Protein AF-A0A8K0PIT5-F1 (afdb_monomer_lite)

pLDDT: mean 74.62, std 22.91, range [25.94, 97.69]

Secondary structure (DSSP, 8-state):
--PPP---PPPP---------PPPPPPPP---HHHHHHHHHHHHHHHHSPPPPPPP----------------TTSHHHHHHHHT--EEEETT-TTEEE-STTEEEE-TTTSPPPHHHHHHIIIIIHHHHHHHHHHHHHHHHTT-S---EEEEEEEEEE--TT-SEEEEEEEEEEEESSHHHHHHHHHHHTT-GGGGGGTTSEEEEEE-----TTTTS-S---GGGS--SSPBPPPGGG-TTEEEEEEEPP-TT-S--TT-EEEEEEEEETTS--EEEEEEE-----SSTT--

Structure (mmCIF, N/CA/C/O backbone):
data_AF-A0A8K0PIT5-F1
#
_entry.id   AF-A0A8K0PIT5-F1
#
loop_
_atom_site.group_PDB
_atom_site.id
_atom_site.type_symbol
_atom_site.label_atom_id
_atom_site.label_alt_id
_atom_site.label_comp_id
_atom_site.label_asym_id
_atom_site.label_entity_id
_atom_site.label_seq_id
_atom_site.pdbx_PDB_ins_code
_atom_site.Cartn_x
_atom_site.Cartn_y
_atom_site.Cartn_z
_atom_site.occupancy
_atom_site.B_iso_or_equiv
_atom_site.auth_seq_id
_atom_site.auth_comp_id
_atom_site.auth_asym_id
_atom_site.auth_atom_id
_atom_site.pdbx_PDB_model_num
ATOM 1 N N . MET A 1 1 ? -7.619 -49.768 29.545 1.00 42.84 1 MET A N 1
ATOM 2 C CA . MET A 1 1 ? -6.504 -49.460 28.623 1.00 42.84 1 MET A CA 1
ATOM 3 C C . MET A 1 1 ? -6.842 -50.047 27.261 1.00 42.84 1 MET A C 1
ATOM 5 O O . MET A 1 1 ? -6.631 -51.232 27.070 1.00 42.84 1 MET A O 1
ATOM 9 N N . LEU A 1 2 ? -7.480 -49.246 26.400 1.00 32.53 2 LEU A N 1
ATOM 10 C CA . LEU A 1 2 ? -7.659 -49.411 24.945 1.00 32.53 2 LEU A CA 1
ATOM 11 C C . LEU A 1 2 ? -8.594 -48.271 24.511 1.00 32.53 2 LEU A C 1
ATOM 13 O O . LEU A 1 2 ? -9.782 -48.293 24.821 1.00 32.53 2 LEU A O 1
ATOM 17 N N . ALA A 1 3 ? -8.027 -47.222 23.916 1.00 34.44 3 ALA A N 1
ATOM 18 C CA . ALA A 1 3 ? -8.756 -46.046 23.452 1.00 34.44 3 ALA A CA 1
ATOM 19 C C . ALA A 1 3 ? -9.014 -46.179 21.947 1.00 34.44 3 ALA A C 1
ATOM 21 O O . ALA A 1 3 ? -8.079 -46.348 21.165 1.00 34.44 3 ALA A O 1
ATOM 22 N N . ALA A 1 4 ? -10.290 -46.125 21.573 1.00 37.19 4 ALA A N 1
ATOM 23 C CA . ALA A 1 4 ? -10.757 -46.138 20.198 1.00 37.19 4 ALA A CA 1
ATOM 24 C C . ALA A 1 4 ? -10.530 -44.769 19.538 1.00 37.19 4 ALA A C 1
ATOM 26 O O . ALA A 1 4 ? -10.839 -43.723 20.110 1.00 37.19 4 ALA A O 1
ATOM 27 N N . MET A 1 5 ? -9.984 -44.805 18.324 1.00 31.53 5 MET A N 1
ATOM 28 C CA . MET A 1 5 ? -9.792 -43.657 17.447 1.00 31.53 5 MET A CA 1
ATOM 29 C C . MET A 1 5 ? -11.137 -43.260 16.830 1.00 31.53 5 MET A C 1
ATOM 31 O O . MET A 1 5 ? -11.805 -44.093 16.225 1.00 31.53 5 MET A O 1
ATOM 35 N N . SER A 1 6 ? -11.511 -41.988 16.957 1.00 32.94 6 SER A N 1
ATOM 36 C CA . SER A 1 6 ? -12.656 -41.407 16.256 1.00 32.94 6 SER A CA 1
ATOM 37 C C . SER A 1 6 ? -12.130 -40.433 15.203 1.00 32.94 6 SER A C 1
ATOM 39 O O . SER A 1 6 ? -11.535 -39.409 15.540 1.00 32.94 6 SER A O 1
ATOM 41 N N . GLN A 1 7 ? -12.286 -40.797 13.930 1.00 32.41 7 GLN A N 1
ATOM 42 C CA . GLN A 1 7 ? -12.066 -39.929 12.776 1.00 32.41 7 GLN A CA 1
ATOM 43 C C . GLN A 1 7 ? -13.406 -39.286 12.405 1.00 32.41 7 GLN A C 1
ATOM 45 O O . GLN A 1 7 ? -14.376 -39.990 12.135 1.00 32.41 7 GLN A O 1
ATOM 50 N N . LEU A 1 8 ? -13.459 -37.955 12.380 1.00 28.58 8 LEU A N 1
ATOM 51 C CA . LEU A 1 8 ? -14.582 -37.190 11.843 1.00 28.58 8 LEU A CA 1
ATOM 52 C C . LEU A 1 8 ? -14.057 -36.288 10.724 1.00 28.58 8 LEU A C 1
ATOM 54 O O . LEU A 1 8 ? -13.269 -35.375 10.968 1.00 28.58 8 LEU A O 1
ATOM 58 N N . HIS A 1 9 ? -14.496 -36.566 9.497 1.00 31.27 9 HIS A N 1
ATOM 59 C CA . HIS A 1 9 ? -14.353 -35.677 8.346 1.00 31.27 9 HIS A CA 1
ATOM 60 C C . HIS A 1 9 ? -15.463 -34.608 8.358 1.00 31.27 9 HIS A C 1
ATOM 62 O O . HIS A 1 9 ? -16.604 -34.932 8.693 1.00 31.27 9 HIS A O 1
ATOM 68 N N . PRO A 1 10 ? -15.175 -33.355 7.963 1.00 30.41 10 PRO A N 1
ATOM 69 C CA . PRO A 1 10 ? -16.203 -32.346 7.715 1.00 30.41 10 PRO A CA 1
ATOM 70 C C . PRO A 1 10 ? -16.822 -32.475 6.305 1.00 30.41 10 PRO A C 1
ATOM 72 O O . PRO A 1 10 ? -16.173 -33.001 5.396 1.00 30.41 10 PRO A O 1
ATOM 75 N N . PRO A 1 11 ? -18.060 -31.981 6.099 1.00 32.38 11 PRO A N 1
ATOM 76 C CA . PRO A 1 11 ? -18.770 -32.100 4.830 1.00 32.38 11 PRO A CA 1
ATOM 77 C C . PRO A 1 11 ? -18.294 -31.087 3.779 1.00 32.38 11 PRO A C 1
ATOM 79 O O . PRO A 1 11 ? -18.006 -29.926 4.076 1.00 32.38 11 PRO A O 1
ATOM 82 N N . VAL A 1 12 ? -18.279 -31.553 2.530 1.00 26.42 12 VAL A N 1
ATOM 83 C CA . VAL A 1 12 ? -18.110 -30.770 1.302 1.00 26.42 12 VAL A CA 1
ATOM 84 C C . VAL A 1 12 ? -19.405 -29.999 1.034 1.00 26.42 12 VAL A C 1
ATOM 86 O O . VAL A 1 12 ? -20.464 -30.604 0.883 1.00 26.42 12 VAL A O 1
ATOM 89 N N . ILE A 1 13 ? -19.325 -28.669 0.975 1.00 27.00 13 ILE A N 1
ATOM 90 C CA . ILE A 1 13 ? -20.419 -27.799 0.527 1.00 27.00 13 ILE A CA 1
ATOM 91 C C . ILE A 1 13 ? -20.122 -27.401 -0.919 1.00 27.00 13 ILE A C 1
ATOM 93 O O . ILE A 1 13 ? -19.128 -26.730 -1.194 1.00 27.00 13 ILE A O 1
ATOM 97 N N . ALA A 1 14 ? -20.983 -27.852 -1.830 1.00 28.59 14 ALA A N 1
ATOM 98 C CA . ALA A 1 14 ? -21.027 -27.417 -3.217 1.00 28.59 14 ALA A CA 1
ATOM 99 C C . ALA A 1 14 ? -21.633 -26.007 -3.297 1.00 28.59 14 ALA A C 1
ATOM 101 O O . ALA A 1 14 ? -22.657 -25.739 -2.669 1.00 28.59 14 ALA A O 1
ATOM 102 N N . CYS A 1 15 ? -21.008 -25.120 -4.072 1.00 25.94 15 CYS A N 1
ATOM 103 C CA . CYS A 1 15 ? -21.567 -23.816 -4.415 1.00 25.94 15 CYS A CA 1
ATOM 104 C C . CYS A 1 15 ? -22.009 -23.817 -5.880 1.00 25.94 15 CYS A C 1
ATOM 106 O O . CYS A 1 15 ? -21.215 -24.105 -6.774 1.00 25.94 15 CYS A O 1
ATOM 108 N N . ASP A 1 16 ? -23.282 -23.470 -6.061 1.00 25.97 16 ASP A N 1
ATOM 109 C CA . ASP A 1 16 ? -23.985 -23.205 -7.313 1.00 25.97 16 ASP A CA 1
ATOM 110 C C . ASP A 1 16 ? -23.228 -22.245 -8.238 1.00 25.97 16 ASP A C 1
ATOM 112 O O . ASP A 1 16 ? -22.811 -21.151 -7.844 1.00 25.97 16 ASP A O 1
ATOM 116 N N . THR A 1 17 ? -23.145 -22.626 -9.509 1.00 29.62 17 THR A N 1
ATOM 117 C CA . THR A 1 17 ? -22.745 -21.763 -10.620 1.00 29.62 17 THR A CA 1
ATOM 118 C C . THR A 1 17 ? -23.915 -20.873 -11.023 1.00 29.62 17 THR A C 1
ATOM 120 O O . THR A 1 17 ? -24.916 -21.356 -11.552 1.00 29.62 17 THR A O 1
ATOM 123 N N . ARG A 1 18 ? -23.783 -19.562 -10.789 1.00 29.81 18 ARG A N 1
ATOM 124 C CA . ARG A 1 18 ? -24.673 -18.550 -11.363 1.00 29.81 18 ARG A CA 1
ATOM 125 C C . ARG A 1 18 ? -24.166 -18.085 -12.727 1.00 29.81 18 ARG A C 1
ATOM 127 O O . ARG A 1 18 ? -22.996 -17.762 -12.898 1.00 29.81 18 ARG A O 1
ATOM 134 N N . ASP A 1 19 ? -25.134 -18.079 -13.626 1.00 34.06 19 ASP A N 1
ATOM 135 C CA . ASP A 1 19 ? -25.200 -17.603 -15.001 1.00 34.06 19 ASP A CA 1
ATOM 136 C C . ASP A 1 19 ? -24.723 -16.144 -15.149 1.00 34.06 19 ASP A C 1
ATOM 138 O O . ASP A 1 19 ? -25.160 -15.272 -14.395 1.00 34.06 19 ASP A O 1
ATOM 142 N N . ASP A 1 20 ? -23.828 -15.886 -16.107 1.00 32.03 20 ASP A N 1
ATOM 143 C CA . ASP A 1 20 ? -23.228 -14.568 -16.351 1.00 32.03 20 ASP A CA 1
ATOM 144 C C . ASP A 1 20 ? -23.273 -14.258 -17.859 1.00 32.03 20 ASP A C 1
ATOM 146 O O . ASP A 1 20 ? -22.360 -14.537 -18.640 1.00 32.03 20 ASP A O 1
ATOM 150 N N . SER A 1 21 ? -24.395 -13.683 -18.292 1.00 33.12 21 SER A N 1
ATOM 151 C CA . SER A 1 21 ? -24.628 -13.240 -19.666 1.00 33.12 21 SER A CA 1
ATOM 152 C C . SER A 1 21 ? -23.821 -11.961 -19.956 1.00 33.12 21 SER A C 1
ATOM 154 O O . SER A 1 21 ? -24.294 -10.840 -19.748 1.00 33.12 21 SER A O 1
ATOM 156 N N . ARG A 1 22 ? -22.579 -12.096 -20.443 1.00 35.72 22 ARG A N 1
ATOM 157 C CA . ARG A 1 22 ? -21.753 -10.951 -20.874 1.00 35.72 22 ARG A CA 1
ATOM 158 C C . ARG A 1 22 ? -22.050 -10.524 -22.310 1.00 35.72 22 ARG A C 1
ATOM 160 O O . ARG A 1 22 ? -21.901 -11.282 -23.262 1.00 35.72 2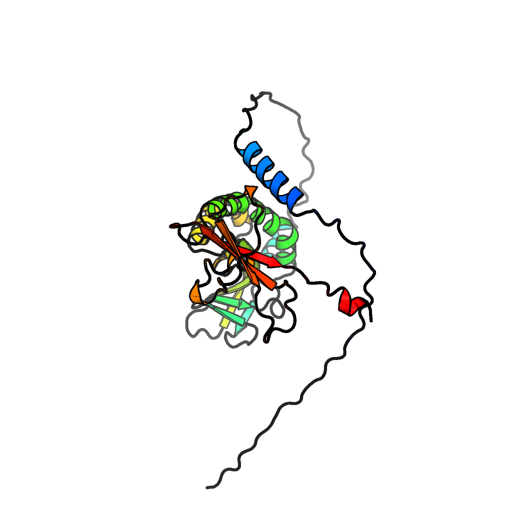2 ARG A O 1
ATOM 167 N N . LYS A 1 23 ? -22.409 -9.245 -22.446 1.00 34.44 23 LYS A N 1
ATOM 168 C CA . LYS A 1 23 ? -22.527 -8.504 -23.706 1.00 34.44 23 LYS A CA 1
ATOM 169 C C . LYS A 1 23 ? -21.162 -8.391 -24.395 1.00 34.44 23 LYS A C 1
ATOM 171 O O . LYS A 1 23 ? -20.177 -8.020 -23.761 1.00 34.44 23 LYS A O 1
ATOM 176 N N . GLN A 1 24 ? -21.143 -8.673 -25.696 1.00 30.80 24 GLN A N 1
ATOM 177 C CA . GLN A 1 24 ? -19.989 -8.526 -26.582 1.00 30.80 24 GLN A CA 1
ATOM 178 C C . GLN A 1 24 ? -19.503 -7.066 -26.602 1.00 30.80 24 GLN A C 1
ATOM 180 O O . GLN A 1 24 ? -20.259 -6.153 -26.932 1.00 30.80 24 GLN A O 1
ATOM 185 N N . GLN A 1 25 ? -18.236 -6.852 -26.247 1.00 34.03 25 GLN A N 1
ATOM 186 C CA . GLN A 1 25 ? -17.515 -5.598 -26.468 1.00 34.03 25 GLN A CA 1
ATOM 187 C C . GLN A 1 25 ? -16.631 -5.769 -27.709 1.00 34.03 25 GLN A C 1
ATOM 189 O O . GLN A 1 25 ? -15.968 -6.793 -27.861 1.00 34.03 25 GLN A O 1
ATOM 194 N N . ALA A 1 26 ? -16.661 -4.782 -28.606 1.00 33.56 26 ALA A N 1
ATOM 195 C CA . ALA A 1 26 ? -15.913 -4.800 -29.860 1.00 33.56 26 ALA A CA 1
ATOM 196 C C . ALA A 1 26 ? -14.388 -4.904 -29.626 1.00 33.56 26 ALA A C 1
ATOM 198 O O . ALA A 1 26 ? -13.887 -4.356 -28.639 1.00 33.56 26 ALA A O 1
ATOM 199 N N . PRO A 1 27 ? -13.638 -5.571 -30.524 1.00 33.56 27 PRO A N 1
ATOM 200 C CA . PRO A 1 27 ? -12.201 -5.758 -30.365 1.00 33.56 27 PRO A CA 1
ATOM 201 C C . PRO A 1 27 ? -11.440 -4.430 -30.458 1.00 33.56 27 PRO A C 1
ATOM 203 O O . PRO A 1 27 ? -11.691 -3.597 -31.331 1.00 33.56 27 PRO A O 1
ATOM 206 N N . PHE A 1 28 ? -10.476 -4.251 -29.552 1.00 32.50 28 PHE A N 1
ATOM 207 C CA . PHE A 1 28 ? -9.517 -3.151 -29.603 1.00 32.50 28 PHE A CA 1
ATOM 208 C C . PHE A 1 28 ? -8.613 -3.289 -30.839 1.00 32.50 28 PHE A C 1
ATOM 210 O O . PHE A 1 28 ? -8.228 -4.407 -31.190 1.00 32.50 28 PHE A O 1
ATOM 217 N N . PRO A 1 29 ? -8.22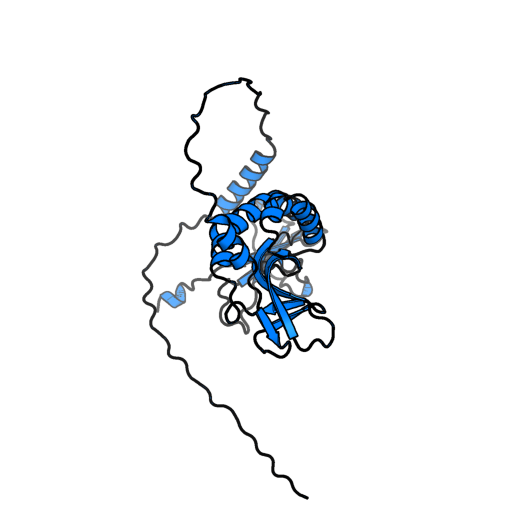8 -2.179 -31.494 1.00 32.31 29 PRO A N 1
ATOM 218 C CA . PRO A 1 29 ? -7.347 -2.239 -32.652 1.00 32.31 29 PRO A CA 1
ATOM 219 C C . PRO A 1 29 ? -5.977 -2.800 -32.251 1.00 32.31 29 PRO A C 1
ATOM 221 O O . PRO A 1 29 ? -5.291 -2.247 -31.387 1.00 32.31 29 PRO A O 1
ATOM 224 N N . MET A 1 30 ? -5.577 -3.897 -32.901 1.00 30.58 30 MET A N 1
ATOM 225 C CA . MET A 1 30 ? -4.236 -4.466 -32.791 1.00 30.58 30 MET A CA 1
ATOM 226 C C . MET A 1 30 ? -3.219 -3.466 -33.355 1.00 30.58 30 MET A C 1
ATOM 228 O O . MET A 1 30 ? -3.203 -3.167 -34.547 1.00 30.58 30 MET A O 1
ATOM 232 N N . ILE A 1 31 ? -2.374 -2.928 -32.481 1.00 38.38 31 ILE A N 1
ATOM 233 C CA . ILE A 1 31 ? -1.249 -2.070 -32.853 1.00 38.38 31 ILE A CA 1
ATOM 234 C C . ILE A 1 31 ? -0.086 -2.996 -33.232 1.00 38.38 31 ILE A C 1
ATOM 236 O O . ILE A 1 31 ? 0.350 -3.797 -32.407 1.00 38.38 31 ILE A O 1
ATOM 240 N N . SER A 1 32 ? 0.405 -2.918 -34.474 1.00 47.72 32 SER A N 1
ATOM 241 C CA . SER A 1 32 ? 1.498 -3.780 -34.945 1.00 47.72 32 SER A CA 1
ATOM 242 C C . SER A 1 32 ? 2.790 -3.529 -34.156 1.00 47.72 32 SER A C 1
ATOM 244 O O . SER A 1 32 ? 3.083 -2.396 -33.761 1.00 47.72 32 SER A O 1
ATOM 246 N N . VAL A 1 33 ? 3.595 -4.574 -33.951 1.00 39.06 33 VAL A N 1
ATOM 247 C CA . VAL A 1 33 ? 4.874 -4.521 -33.208 1.00 39.06 33 VAL A CA 1
ATOM 248 C C . VAL A 1 33 ? 5.838 -3.468 -33.785 1.00 39.06 33 VAL A C 1
ATOM 250 O O . VAL A 1 33 ? 6.554 -2.782 -33.046 1.00 39.06 33 VAL A O 1
ATOM 253 N N . GLU A 1 34 ? 5.796 -3.260 -35.100 1.00 46.88 34 GLU A N 1
ATOM 254 C CA . GLU A 1 34 ? 6.578 -2.240 -35.808 1.00 46.88 34 GLU A CA 1
ATOM 255 C C . GLU A 1 34 ? 6.180 -0.815 -35.388 1.00 46.88 34 GLU A C 1
ATOM 257 O O . GLU A 1 34 ? 7.035 0.039 -35.142 1.00 46.88 34 GLU A O 1
ATOM 262 N N . SER A 1 35 ? 4.880 -0.569 -35.199 1.00 49.53 35 SER A N 1
ATOM 263 C CA . SER A 1 35 ? 4.366 0.744 -34.797 1.00 49.53 35 SER A CA 1
ATOM 264 C C . SER A 1 35 ? 4.661 1.090 -33.331 1.00 49.53 35 SER A C 1
ATOM 266 O O . SER A 1 35 ? 4.824 2.266 -32.992 1.00 49.53 35 SER A O 1
ATOM 268 N N . TRP A 1 36 ? 4.808 0.084 -32.460 1.00 50.97 36 TRP A N 1
ATOM 269 C CA . TRP A 1 36 ? 5.227 0.297 -31.072 1.00 50.97 36 TRP A CA 1
ATOM 270 C C . TRP A 1 36 ? 6.706 0.690 -30.982 1.00 50.97 36 TRP A C 1
ATOM 272 O O . TRP A 1 36 ? 7.053 1.662 -30.308 1.00 50.97 36 TRP A O 1
ATOM 282 N N . THR A 1 37 ? 7.568 -0.007 -31.726 1.00 47.69 37 THR A N 1
ATOM 283 C CA . THR A 1 37 ? 9.018 0.246 -31.745 1.00 47.69 37 THR A CA 1
ATOM 284 C C . THR A 1 37 ? 9.335 1.644 -32.289 1.00 47.69 37 THR A C 1
ATOM 286 O O . THR A 1 37 ? 10.134 2.376 -31.700 1.00 47.69 37 THR A O 1
ATOM 289 N N . ALA A 1 38 ? 8.636 2.072 -33.346 1.00 54.72 38 ALA A N 1
ATOM 290 C CA . ALA A 1 38 ? 8.765 3.421 -33.899 1.00 54.72 38 ALA A CA 1
ATOM 291 C C . ALA A 1 38 ? 8.333 4.518 -32.903 1.00 54.72 38 ALA A C 1
ATOM 293 O O . ALA A 1 38 ? 9.034 5.521 -32.737 1.00 54.72 38 ALA A O 1
ATOM 294 N N . ARG A 1 39 ? 7.220 4.314 -32.180 1.00 52.31 39 ARG A N 1
ATOM 295 C CA . ARG A 1 39 ? 6.737 5.260 -31.154 1.00 52.31 39 ARG A CA 1
ATOM 296 C C . ARG A 1 39 ? 7.681 5.365 -29.960 1.00 52.31 39 ARG A C 1
ATOM 298 O O . ARG A 1 39 ? 7.900 6.464 -29.451 1.00 52.31 39 ARG A O 1
ATOM 305 N N . TYR A 1 40 ? 8.264 4.248 -29.529 1.00 50.94 40 TYR A N 1
ATOM 306 C CA . TYR A 1 40 ? 9.226 4.233 -28.429 1.00 50.94 40 TYR A CA 1
ATOM 307 C C . TYR A 1 40 ? 10.479 5.061 -28.759 1.00 50.94 40 TYR A C 1
ATOM 309 O O . TYR A 1 40 ? 10.909 5.886 -27.952 1.00 50.94 40 TYR A O 1
ATOM 317 N N . LEU A 1 41 ? 11.023 4.913 -29.971 1.00 57.28 41 LEU A N 1
ATOM 318 C CA . LEU A 1 41 ? 12.198 5.673 -30.409 1.00 57.28 41 LEU A CA 1
ATOM 319 C C . LEU A 1 41 ? 11.908 7.180 -30.564 1.00 57.28 41 LEU A C 1
ATOM 321 O O . LEU A 1 41 ? 12.746 8.002 -30.187 1.00 57.28 41 LEU A O 1
ATOM 325 N N . GLN A 1 42 ? 10.710 7.558 -31.028 1.00 57.38 42 GLN A N 1
ATOM 326 C CA . GLN A 1 42 ? 10.275 8.962 -31.093 1.00 57.38 42 GLN A CA 1
ATOM 327 C C . GLN A 1 42 ? 10.165 9.619 -29.709 1.00 57.38 42 GLN A C 1
ATOM 329 O O . GLN A 1 42 ? 10.618 10.750 -29.517 1.00 57.38 42 GLN A O 1
ATOM 334 N N . GLU A 1 43 ? 9.607 8.917 -28.723 1.00 52.66 43 GLU A N 1
ATOM 335 C CA . GLU A 1 43 ? 9.449 9.447 -27.363 1.00 52.66 43 GLU A CA 1
ATOM 336 C C . GLU A 1 43 ? 10.803 9.621 -26.651 1.00 52.66 43 GLU A C 1
ATOM 338 O O . GLU A 1 43 ? 11.005 10.590 -25.913 1.00 52.66 43 GLU A O 1
ATOM 343 N N . VAL A 1 44 ? 11.774 8.739 -26.918 1.00 58.03 44 VAL A N 1
ATOM 344 C CA . VAL A 1 44 ? 13.154 8.883 -26.420 1.00 58.03 44 VAL A CA 1
ATOM 345 C C . VAL A 1 44 ? 13.840 10.118 -27.017 1.00 58.03 44 VAL A C 1
ATOM 347 O O . VAL A 1 44 ? 14.542 10.831 -26.295 1.00 58.03 44 VAL A O 1
ATOM 350 N N . ALA A 1 45 ? 13.612 10.418 -28.300 1.00 54.31 45 ALA A N 1
ATOM 351 C CA . ALA A 1 45 ? 14.144 11.619 -28.947 1.00 54.31 45 ALA A CA 1
ATOM 352 C C . ALA A 1 45 ? 13.521 12.908 -28.379 1.00 54.31 45 ALA A C 1
ATOM 354 O O . ALA A 1 45 ? 14.245 13.847 -28.045 1.00 54.31 45 ALA A O 1
ATOM 355 N N . ARG A 1 46 ? 12.198 12.923 -28.162 1.00 58.44 46 ARG A N 1
ATOM 356 C CA . ARG A 1 46 ? 11.457 14.072 -27.609 1.00 58.44 46 ARG A CA 1
ATOM 357 C C . ARG A 1 46 ? 11.914 14.467 -26.202 1.00 58.44 46 ARG A C 1
ATOM 359 O O . ARG A 1 46 ? 11.921 15.642 -25.854 1.00 58.44 46 ARG A O 1
ATOM 366 N N . ARG A 1 47 ? 12.324 13.498 -25.380 1.00 55.69 47 ARG A N 1
ATOM 367 C CA . ARG A 1 47 ? 12.824 13.755 -24.016 1.00 55.69 47 ARG A CA 1
ATOM 368 C C . ARG A 1 47 ? 14.232 14.349 -23.975 1.00 55.69 47 ARG A C 1
ATOM 370 O O . ARG A 1 47 ? 14.612 14.903 -22.947 1.00 55.69 47 ARG A O 1
ATOM 377 N N . ARG A 1 48 ? 15.004 14.242 -25.062 1.00 61.81 48 ARG A N 1
ATOM 378 C CA . ARG A 1 48 ? 16.336 14.862 -25.172 1.00 61.81 48 ARG A CA 1
ATOM 379 C C . ARG A 1 48 ? 16.258 16.341 -25.555 1.00 61.81 48 ARG A C 1
ATOM 381 O O . ARG A 1 48 ? 17.144 17.103 -25.189 1.00 61.81 48 ARG A O 1
ATOM 388 N N . SER A 1 49 ? 15.183 16.760 -26.218 1.00 59.12 49 SER A N 1
ATOM 389 C CA . SER A 1 49 ? 14.850 18.166 -26.459 1.00 59.12 49 SER A CA 1
ATOM 390 C C . SER A 1 49 ? 14.046 18.722 -25.277 1.00 59.12 49 SER A C 1
ATOM 392 O O . SER A 1 49 ? 12.817 18.702 -25.290 1.00 59.12 49 SER A O 1
ATOM 394 N N . GLY A 1 50 ? 14.728 19.144 -24.210 1.00 58.41 50 GLY A N 1
ATOM 395 C CA . GLY A 1 50 ? 14.077 19.757 -23.044 1.00 58.41 50 GLY A CA 1
ATOM 396 C C . GLY A 1 50 ? 13.283 21.031 -23.399 1.00 58.41 50 GLY A C 1
ATOM 397 O O . GLY A 1 50 ? 13.599 21.688 -24.393 1.00 58.41 50 GLY A O 1
ATOM 398 N N . PRO A 1 51 ? 12.252 21.397 -22.613 1.00 52.50 51 PRO A N 1
ATOM 399 C CA . PRO A 1 51 ? 11.448 22.587 -22.875 1.00 52.50 51 PRO A CA 1
ATOM 400 C C . PRO A 1 51 ? 12.226 23.869 -22.545 1.00 52.50 51 PRO A C 1
ATOM 402 O O . PRO A 1 51 ? 12.897 23.956 -21.516 1.00 52.50 51 PRO A O 1
ATOM 405 N N . ALA A 1 52 ? 12.110 24.874 -23.416 1.00 47.31 52 ALA A N 1
ATOM 406 C CA . ALA A 1 52 ? 12.641 26.211 -23.174 1.00 47.31 52 ALA A CA 1
ATOM 407 C C . ALA A 1 52 ? 11.871 26.907 -22.027 1.00 47.31 52 ALA A C 1
ATOM 409 O O . ALA A 1 52 ? 10.653 26.732 -21.922 1.00 47.31 52 ALA A O 1
ATOM 410 N N . PRO A 1 53 ? 12.545 27.688 -21.163 1.00 47.41 53 PRO A N 1
ATOM 411 C CA . PRO A 1 53 ? 11.906 28.329 -20.019 1.00 47.41 53 PRO A CA 1
ATOM 412 C C . PRO A 1 53 ? 10.996 29.486 -20.454 1.00 47.41 53 PRO A C 1
ATOM 414 O O . PRO A 1 53 ? 11.404 30.361 -21.216 1.00 47.41 53 PRO A O 1
ATOM 417 N N . ALA A 1 54 ? 9.765 29.491 -19.938 1.00 39.78 54 ALA A N 1
ATOM 418 C CA . ALA A 1 54 ? 8.798 30.568 -20.120 1.00 39.78 54 ALA A CA 1
ATOM 419 C C . ALA A 1 54 ? 9.040 31.702 -19.110 1.00 39.78 54 ALA A C 1
ATOM 421 O O . ALA A 1 54 ? 9.197 31.468 -17.910 1.00 39.78 54 ALA A O 1
ATOM 422 N N . SER A 1 55 ? 9.059 32.931 -19.619 1.00 41.91 55 SER A N 1
ATOM 423 C CA . SER A 1 55 ? 9.260 34.175 -18.875 1.00 41.91 55 SER A CA 1
ATOM 424 C C . SER A 1 55 ? 8.055 34.531 -17.997 1.00 41.91 55 SER A C 1
ATOM 426 O O . SER A 1 55 ? 6.907 34.428 -18.425 1.00 41.91 55 SER A O 1
ATOM 428 N N . ALA A 1 56 ? 8.332 34.992 -16.776 1.00 37.47 56 ALA A N 1
ATOM 429 C CA . ALA A 1 56 ? 7.347 35.417 -15.786 1.00 37.47 56 ALA A CA 1
ATOM 430 C C . ALA A 1 56 ? 6.737 36.792 -16.117 1.00 37.47 56 ALA A C 1
ATOM 432 O O . ALA A 1 56 ? 7.464 37.738 -16.422 1.00 37.47 56 ALA A O 1
ATOM 433 N N . ILE A 1 57 ? 5.413 36.917 -15.984 1.00 41.34 57 ILE A N 1
ATOM 434 C CA . ILE A 1 57 ? 4.691 38.196 -16.003 1.00 41.34 57 ILE A CA 1
ATOM 435 C C . ILE A 1 57 ? 4.078 38.430 -14.620 1.00 41.34 57 ILE A C 1
ATOM 437 O O . ILE A 1 57 ? 3.375 37.584 -14.075 1.00 41.34 57 ILE A O 1
ATOM 441 N N . SER A 1 58 ? 4.399 39.600 -14.075 1.00 52.75 58 SER A N 1
ATOM 442 C CA . SER A 1 58 ? 3.926 40.178 -12.818 1.00 52.75 58 SER A CA 1
ATOM 443 C C . SER A 1 58 ? 2.630 40.962 -13.040 1.00 52.75 58 SER A C 1
ATOM 445 O O . SER A 1 58 ? 2.535 41.714 -14.010 1.00 52.75 58 SER A O 1
ATOM 447 N N . SER A 1 59 ? 1.651 40.830 -12.140 1.00 37.81 59 SER A N 1
ATOM 448 C CA . SER A 1 59 ? 0.735 41.924 -11.763 1.00 37.81 59 SER A CA 1
ATOM 449 C C . SER A 1 59 ? -0.159 41.552 -10.570 1.00 37.81 59 SER A C 1
ATOM 451 O O . SER A 1 59 ? -0.719 40.462 -10.489 1.00 37.81 59 SER A O 1
ATOM 453 N N . SER A 1 60 ? -0.282 42.512 -9.654 1.00 41.38 60 SER A N 1
ATOM 454 C CA . SER A 1 60 ? -1.215 42.607 -8.515 1.00 41.38 60 SER A CA 1
ATOM 455 C C . SER A 1 60 ? -2.291 43.677 -8.845 1.00 41.38 60 SER A C 1
ATOM 457 O O . SER A 1 60 ? -2.163 44.319 -9.887 1.00 41.38 60 SER A O 1
ATOM 459 N N . PRO A 1 61 ? -3.182 44.111 -7.924 1.00 59.41 61 PRO A N 1
ATOM 460 C CA . PRO A 1 61 ? -4.133 43.389 -7.066 1.00 59.41 61 PRO A CA 1
ATOM 461 C C . PRO A 1 61 ? -5.574 43.976 -7.125 1.00 59.41 61 PRO A C 1
ATOM 463 O O . PRO A 1 61 ? -5.794 45.092 -7.585 1.00 59.41 61 PRO A O 1
ATOM 466 N N . GLY A 1 62 ? -6.525 43.283 -6.483 1.00 45.59 62 GLY A N 1
ATOM 467 C CA . GLY A 1 62 ? -7.557 43.944 -5.669 1.00 45.59 62 GLY A CA 1
ATOM 468 C C . GLY A 1 62 ? -9.007 43.765 -6.111 1.00 45.59 62 GLY A C 1
ATOM 469 O O . GLY A 1 62 ? -9.447 44.447 -7.026 1.00 45.59 62 GLY A O 1
ATOM 470 N N . GLN A 1 63 ? -9.777 42.959 -5.369 1.00 39.56 63 GLN A N 1
ATOM 471 C CA . GLN A 1 63 ? -11.222 43.159 -5.207 1.00 39.56 63 GLN A CA 1
ATOM 472 C C . GLN A 1 63 ? -11.697 42.721 -3.811 1.00 39.56 63 GLN A C 1
ATOM 474 O O . GLN A 1 63 ? -11.307 41.675 -3.296 1.00 39.56 63 GLN A O 1
ATOM 479 N N . ASN A 1 64 ? -12.525 43.588 -3.224 1.00 49.75 64 ASN A N 1
ATOM 480 C CA . ASN A 1 64 ? -13.215 43.464 -1.941 1.00 49.75 64 ASN A CA 1
ATOM 481 C C . ASN A 1 64 ? -14.257 42.335 -1.963 1.00 49.75 64 ASN A C 1
ATOM 483 O O . ASN A 1 64 ? -15.005 42.221 -2.933 1.00 49.75 64 ASN A O 1
ATOM 487 N N . ILE A 1 65 ? -14.374 41.574 -0.869 1.00 47.94 65 ILE A N 1
ATOM 488 C CA . ILE A 1 65 ? -15.461 40.604 -0.645 1.00 47.94 65 ILE A CA 1
ATOM 489 C C . ILE A 1 65 ? -16.205 40.978 0.651 1.00 47.94 65 ILE A C 1
ATOM 491 O O . ILE A 1 65 ? -15.546 41.292 1.645 1.00 47.94 65 ILE A O 1
ATOM 495 N N . PRO A 1 66 ? -17.553 40.973 0.653 1.00 48.25 66 PRO A N 1
ATOM 496 C CA . PRO A 1 66 ? -18.368 41.367 1.795 1.00 48.25 66 PRO A CA 1
ATOM 497 C C . PRO A 1 66 ? -18.501 40.251 2.840 1.00 48.25 66 PRO A C 1
ATOM 499 O O . PRO A 1 66 ? -18.676 39.077 2.517 1.00 48.25 66 PRO A O 1
ATOM 502 N N . SER A 1 67 ? -18.461 40.669 4.104 1.00 49.97 67 SER A N 1
ATOM 503 C CA . SER A 1 67 ? -18.686 39.864 5.304 1.00 49.97 67 SER A CA 1
ATOM 504 C C . SER A 1 67 ? -20.114 39.313 5.354 1.00 49.97 67 SER A C 1
ATOM 506 O O . SER A 1 67 ? -21.075 40.082 5.343 1.00 49.97 67 SER A O 1
ATOM 508 N N . GLY A 1 68 ? -20.253 37.988 5.449 1.00 44.28 68 GLY A N 1
ATOM 509 C CA . GLY A 1 68 ? -21.541 37.306 5.559 1.00 44.28 68 GLY A CA 1
ATOM 510 C C . GLY A 1 68 ? -21.508 36.098 6.501 1.00 44.28 68 GLY A C 1
ATOM 511 O O . GLY A 1 68 ? -20.834 35.115 6.219 1.00 44.28 68 GLY A O 1
ATOM 512 N N . ASN A 1 69 ? -22.321 36.200 7.557 1.00 44.50 69 ASN A N 1
ATOM 513 C CA . ASN A 1 69 ? -22.976 35.164 8.372 1.00 44.50 69 ASN A CA 1
ATOM 514 C C . ASN A 1 69 ? -22.145 34.165 9.206 1.00 44.50 69 ASN A C 1
ATOM 516 O O . ASN A 1 69 ? -21.739 33.095 8.760 1.00 44.50 69 ASN A O 1
ATOM 520 N N . GLU A 1 70 ? -22.085 34.468 10.506 1.00 50.41 70 GLU A N 1
ATOM 521 C CA . GLU A 1 70 ? -21.603 33.645 11.621 1.00 50.41 70 GLU A CA 1
ATOM 522 C C . GLU A 1 70 ? -22.650 32.614 12.107 1.00 50.41 70 GLU A C 1
ATOM 524 O O . GLU A 1 70 ? -23.148 32.717 13.222 1.00 50.41 70 GLU A O 1
ATOM 529 N N . ASN A 1 71 ? -23.004 31.602 11.304 1.00 48.97 71 ASN A N 1
ATOM 530 C CA . ASN A 1 71 ? -23.912 30.523 11.758 1.00 48.97 71 ASN A CA 1
ATOM 531 C C . ASN A 1 71 ? -23.365 29.088 11.585 1.00 48.97 71 ASN A C 1
ATOM 533 O O . ASN A 1 71 ? -24.122 28.124 11.659 1.00 48.97 71 ASN A O 1
ATOM 537 N N . THR A 1 72 ? -22.050 28.910 11.414 1.00 52.66 72 THR A N 1
ATOM 538 C CA . THR A 1 72 ? -21.446 27.593 11.091 1.00 52.66 72 THR A CA 1
ATOM 539 C C . THR A 1 72 ? -20.696 26.926 12.260 1.00 52.66 72 THR A C 1
ATOM 541 O O . THR A 1 72 ? -20.136 25.847 12.097 1.00 52.66 72 THR A O 1
ATOM 544 N N . ALA A 1 73 ? -20.668 27.517 13.459 1.00 51.81 73 ALA A N 1
ATOM 545 C CA . ALA A 1 73 ? -19.756 27.067 14.521 1.00 51.81 73 ALA A CA 1
ATOM 546 C C . ALA A 1 73 ? -20.185 25.790 15.282 1.00 51.81 73 ALA A C 1
ATOM 548 O O . ALA A 1 73 ? -19.336 25.143 15.889 1.00 51.81 73 ALA A O 1
ATOM 549 N N . ASN A 1 74 ? -21.458 25.378 15.234 1.00 50.81 74 ASN A N 1
ATOM 550 C CA . ASN A 1 74 ? -21.946 24.280 16.088 1.00 50.81 74 ASN A CA 1
ATOM 551 C C . ASN A 1 74 ? -21.869 22.870 15.472 1.00 50.81 74 ASN A C 1
ATOM 553 O O . ASN A 1 74 ? -21.987 21.895 16.210 1.00 50.81 74 ASN A O 1
ATOM 557 N N . ASN A 1 75 ? -21.609 22.723 14.168 1.00 54.78 75 ASN A N 1
ATOM 558 C CA . ASN A 1 75 ? -21.483 21.392 13.549 1.00 54.78 75 ASN A CA 1
ATOM 559 C C . ASN A 1 75 ? -20.082 20.769 13.706 1.00 54.78 75 ASN A C 1
ATOM 561 O O . ASN A 1 75 ? -19.950 19.552 13.634 1.00 54.78 75 ASN A O 1
ATOM 565 N N . GLY A 1 76 ? -19.041 21.568 13.972 1.00 56.97 76 GLY A N 1
ATOM 566 C CA . GLY A 1 76 ? -17.657 21.070 14.009 1.00 56.97 76 GLY A CA 1
ATOM 567 C C . GLY A 1 76 ? -17.308 20.197 15.223 1.00 56.97 76 GLY A C 1
ATOM 568 O O . GLY A 1 76 ? -16.395 19.375 15.155 1.00 56.97 76 GLY A O 1
ATOM 569 N N . ILE A 1 77 ? -18.029 20.336 16.342 1.00 58.09 77 ILE A N 1
ATOM 570 C CA . ILE A 1 77 ? -17.691 19.622 17.587 1.00 58.09 77 ILE A CA 1
ATOM 571 C C . ILE A 1 77 ? -18.129 18.149 17.517 1.00 58.09 77 ILE A C 1
ATOM 573 O O . ILE A 1 77 ? -17.356 17.266 17.884 1.00 58.09 77 ILE A O 1
ATOM 577 N N . LEU A 1 78 ? -19.315 17.864 16.969 1.00 57.69 78 LEU A N 1
ATOM 578 C CA . LEU A 1 78 ? -19.843 16.495 16.849 1.00 57.69 78 LEU A CA 1
ATOM 579 C C . LEU A 1 78 ? -19.066 15.636 15.839 1.00 57.69 78 LEU A C 1
ATOM 581 O O . LEU A 1 78 ? -18.940 14.427 16.025 1.00 57.69 78 LEU A O 1
ATOM 585 N N . GLU A 1 79 ? -18.503 16.240 14.791 1.00 64.56 79 GLU A N 1
ATOM 586 C CA . GLU A 1 79 ? -17.684 15.502 13.820 1.00 64.56 79 GLU A CA 1
ATOM 587 C C . GLU A 1 79 ? -16.343 15.055 14.412 1.00 64.56 79 GLU A C 1
ATOM 589 O O . GLU A 1 79 ? -15.829 14.000 14.043 1.00 64.56 79 GLU A O 1
ATOM 594 N N . THR A 1 80 ? -15.801 15.801 15.378 1.00 67.2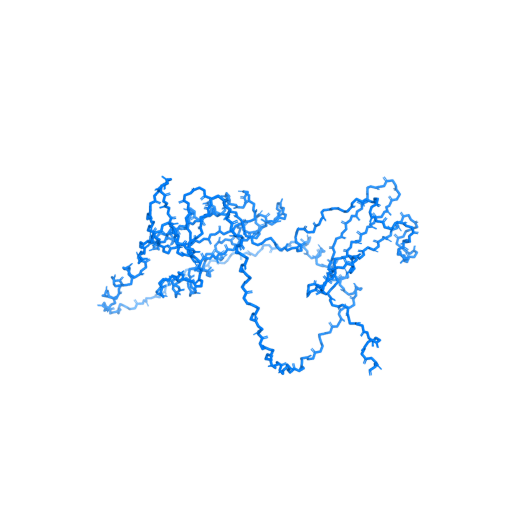5 80 THR A N 1
ATOM 595 C CA . THR A 1 80 ? -14.482 15.503 15.949 1.00 67.25 80 THR A CA 1
ATOM 596 C C . THR A 1 80 ? -14.498 14.219 16.789 1.00 67.25 80 THR A C 1
ATOM 598 O O . THR A 1 80 ? -13.592 13.395 16.660 1.00 67.25 80 THR A O 1
ATOM 601 N N . GLU A 1 81 ? -15.548 13.990 17.586 1.00 67.56 81 GLU A N 1
ATOM 602 C CA . GLU A 1 81 ? -15.680 12.773 18.407 1.00 67.56 81 GLU A CA 1
ATOM 603 C C . GLU A 1 81 ? -15.877 11.510 17.554 1.00 67.56 81 GLU A C 1
ATOM 605 O O . GLU A 1 81 ? -15.298 10.457 17.842 1.00 67.56 81 GLU A O 1
ATOM 610 N N . ALA A 1 82 ? -16.624 11.615 16.451 1.00 67.75 82 ALA A N 1
ATOM 611 C CA . ALA A 1 82 ? -16.880 10.489 15.552 1.00 67.75 82 ALA A CA 1
ATOM 612 C C . ALA A 1 82 ? -15.611 9.991 14.832 1.00 67.75 82 ALA A C 1
ATOM 614 O O . ALA A 1 82 ? -15.507 8.805 14.505 1.00 67.75 82 ALA A O 1
ATOM 615 N N . LEU A 1 83 ? -14.625 10.870 14.620 1.00 74.69 83 LEU A N 1
ATOM 616 C CA . LEU A 1 83 ? -13.326 10.523 14.028 1.00 74.69 83 LEU A CA 1
ATOM 617 C C . LEU A 1 83 ? -12.419 9.763 15.008 1.00 74.69 83 LEU A C 1
ATOM 619 O O . LEU A 1 83 ? -11.503 9.063 14.578 1.00 74.69 83 LEU A O 1
ATOM 623 N N . THR A 1 84 ? -12.678 9.875 16.314 1.00 80.00 84 THR A N 1
ATOM 624 C CA . THR A 1 84 ? -11.900 9.227 17.385 1.00 80.00 84 THR A CA 1
ATOM 625 C C . THR A 1 84 ? -12.514 7.929 17.903 1.00 80.00 84 THR A C 1
ATOM 627 O O . THR A 1 84 ? -12.037 7.396 18.900 1.00 80.00 84 THR A O 1
ATOM 630 N N . ALA A 1 85 ? -13.562 7.405 17.260 1.00 87.06 85 ALA A N 1
ATOM 631 C CA . ALA A 1 85 ? -14.240 6.206 17.741 1.00 87.06 85 ALA A CA 1
ATOM 632 C C . ALA A 1 85 ? -13.266 5.020 17.854 1.00 87.06 85 ALA A C 1
ATOM 634 O O . ALA A 1 85 ? -12.708 4.545 16.861 1.00 87.06 85 ALA A O 1
ATOM 635 N N . THR A 1 86 ? -13.074 4.545 19.083 1.00 94.06 86 THR A N 1
ATOM 636 C CA . THR A 1 86 ? -12.233 3.396 19.407 1.00 94.06 86 THR A CA 1
ATOM 637 C C . THR A 1 86 ? -13.077 2.158 19.683 1.00 94.06 86 THR A C 1
ATOM 639 O O . THR A 1 86 ? -14.267 2.242 19.992 1.00 94.06 86 THR A O 1
ATOM 642 N N . ILE A 1 87 ? -12.467 0.981 19.548 1.00 95.12 87 ILE A N 1
ATOM 643 C CA . ILE A 1 87 ? -13.102 -0.296 19.881 1.00 95.12 87 ILE A CA 1
ATOM 644 C C . ILE A 1 87 ? -12.111 -1.144 20.667 1.00 95.12 87 ILE A C 1
ATOM 646 O O . ILE A 1 87 ? -11.029 -1.454 20.168 1.00 95.12 87 ILE A O 1
ATOM 650 N N . ASP A 1 88 ? -12.509 -1.569 21.862 1.00 97.06 88 ASP A N 1
ATOM 651 C CA . ASP A 1 88 ? -11.739 -2.507 22.672 1.00 97.06 88 ASP A CA 1
ATOM 652 C C . ASP A 1 88 ? -12.102 -3.946 22.314 1.00 97.06 88 ASP A C 1
ATOM 654 O O . ASP A 1 88 ? -13.266 -4.354 22.338 1.00 97.06 88 ASP A O 1
ATOM 658 N N . LEU A 1 89 ? -11.092 -4.737 21.968 1.00 96.38 89 LEU A N 1
ATOM 659 C CA . LEU A 1 89 ? -11.244 -6.117 21.529 1.00 96.38 89 LEU A CA 1
ATOM 660 C C . LEU A 1 89 ? -10.271 -7.027 22.272 1.00 96.38 89 LEU A C 1
ATOM 662 O O . LEU A 1 89 ? -9.159 -6.631 22.604 1.00 96.38 89 LEU A O 1
ATOM 666 N N . SER A 1 90 ? -10.655 -8.287 22.483 1.00 96.81 90 SER A N 1
ATOM 667 C CA . SER A 1 90 ? -9.704 -9.294 22.960 1.00 96.81 90 SER A CA 1
ATOM 668 C C . SER A 1 90 ? -8.678 -9.629 21.875 1.00 96.81 90 SER A C 1
ATOM 670 O O . SER A 1 90 ? -9.052 -9.867 20.727 1.00 96.81 90 SER A O 1
ATOM 672 N N . THR A 1 91 ? -7.401 -9.741 22.247 1.00 95.12 91 THR A N 1
ATOM 673 C CA . THR A 1 91 ? -6.298 -10.133 21.347 1.00 95.12 91 THR A CA 1
ATOM 674 C C . THR A 1 91 ? -6.423 -11.563 20.813 1.00 95.12 91 THR A C 1
ATOM 676 O O . THR A 1 91 ? -5.747 -11.918 19.852 1.00 95.12 91 THR A O 1
ATOM 679 N N . GLN A 1 92 ? -7.313 -12.381 21.387 1.00 94.75 92 GLN A N 1
ATOM 680 C CA . GLN A 1 92 ? -7.575 -13.759 20.955 1.00 94.75 92 GLN A CA 1
ATOM 681 C C . GLN A 1 92 ? -8.625 -13.867 19.837 1.00 94.75 92 GLN A C 1
ATOM 683 O O . GLN A 1 92 ? -8.930 -14.973 19.381 1.00 94.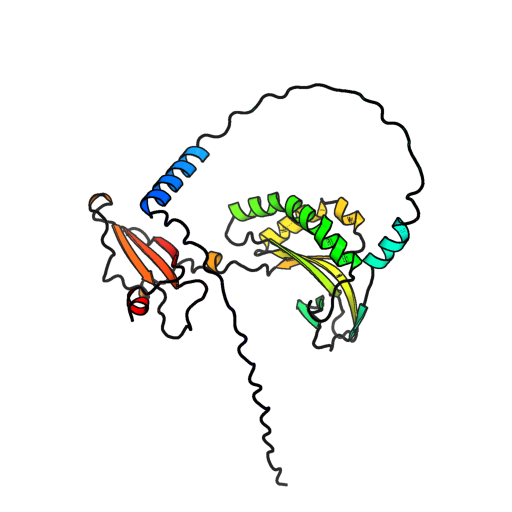75 92 GLN A O 1
ATOM 688 N N . ARG A 1 93 ? -9.228 -12.755 19.397 1.00 95.75 93 ARG A N 1
ATOM 689 C CA . ARG A 1 93 ? -10.248 -12.815 18.346 1.00 95.75 93 ARG A CA 1
ATOM 690 C C . ARG A 1 93 ? -9.648 -13.211 16.993 1.00 95.75 93 ARG A C 1
ATOM 692 O O . ARG A 1 93 ? -8.597 -12.728 16.592 1.00 95.75 93 ARG A O 1
ATOM 699 N N . LYS A 1 94 ? -10.379 -14.044 16.246 1.00 95.19 94 LYS A N 1
ATOM 700 C CA . LYS A 1 94 ? -9.961 -14.559 14.925 1.00 95.19 94 LYS A CA 1
ATOM 701 C C . LYS A 1 94 ? -9.987 -13.514 13.805 1.00 95.19 94 LYS A C 1
ATOM 703 O O . LYS A 1 94 ? -9.415 -13.748 12.747 1.00 95.19 94 LYS A O 1
ATOM 708 N N . ASP A 1 95 ? -10.695 -12.407 14.001 1.00 95.44 95 ASP A N 1
ATOM 709 C CA . ASP A 1 95 ? -10.797 -11.299 13.047 1.00 95.44 95 ASP A CA 1
ATOM 710 C C . ASP A 1 95 ? -9.725 -10.217 13.249 1.00 95.44 95 ASP A C 1
ATOM 712 O O . ASP A 1 95 ? -9.694 -9.241 12.497 1.00 95.44 95 ASP A O 1
ATOM 716 N N . LEU A 1 96 ? -8.832 -10.412 14.221 1.00 95.56 96 LEU A N 1
ATOM 717 C CA . LEU A 1 96 ? -7.630 -9.616 14.417 1.00 95.56 96 LEU A CA 1
ATOM 718 C C . LEU A 1 96 ? -6.419 -10.313 13.804 1.00 95.56 96 LEU A C 1
ATOM 720 O O . LEU A 1 96 ? -6.203 -11.510 13.990 1.00 95.56 96 LEU A O 1
ATOM 724 N N . VAL A 1 97 ? -5.584 -9.535 13.124 1.00 95.19 97 VAL A N 1
ATOM 725 C CA . VAL A 1 97 ? -4.298 -9.991 12.603 1.00 95.19 97 VAL A CA 1
ATOM 726 C C . VAL A 1 97 ? -3.185 -9.260 13.338 1.00 95.19 97 VAL A C 1
ATOM 728 O O . VAL A 1 97 ? -3.133 -8.031 13.333 1.00 95.19 97 VAL A O 1
ATOM 731 N N . CYS A 1 98 ? -2.274 -10.020 13.947 1.00 93.19 98 CYS A N 1
ATOM 732 C CA . CYS A 1 98 ? -1.039 -9.480 14.505 1.00 93.19 98 CYS A CA 1
ATOM 733 C C . CYS A 1 98 ? -0.046 -9.212 13.364 1.00 93.19 98 CYS A C 1
ATOM 735 O O . CYS A 1 98 ? 0.374 -10.124 12.648 1.00 93.19 98 CYS A O 1
ATOM 737 N N . PHE A 1 99 ? 0.314 -7.948 13.174 1.00 90.31 99 PHE A N 1
ATOM 738 C CA . PHE A 1 99 ? 1.213 -7.462 12.141 1.00 90.31 99 PHE A CA 1
ATOM 739 C C . PHE A 1 99 ? 2.465 -6.858 12.746 1.00 90.31 99 PHE A C 1
ATOM 741 O O . PHE A 1 99 ? 2.470 -5.710 13.172 1.00 90.31 99 PHE A O 1
ATOM 748 N N . ARG A 1 100 ? 3.575 -7.599 12.688 1.00 83.06 100 ARG A N 1
ATOM 749 C CA . ARG A 1 100 ? 4.818 -7.248 13.399 1.00 83.06 100 ARG A CA 1
ATOM 750 C C . ARG A 1 100 ? 4.574 -7.164 14.911 1.00 83.06 100 ARG A C 1
ATOM 752 O O . ARG A 1 100 ? 3.454 -7.035 15.385 1.00 83.06 100 ARG A O 1
ATOM 759 N N . GLN A 1 101 ? 5.642 -7.324 15.683 1.00 82.38 101 GLN A N 1
ATOM 760 C CA . GLN A 1 101 ? 5.550 -7.454 17.137 1.00 82.38 101 GLN A CA 1
ATOM 761 C C . GLN A 1 101 ? 4.734 -6.290 17.727 1.00 82.38 101 GLN A C 1
ATOM 763 O O . GLN A 1 101 ? 5.201 -5.154 17.693 1.00 82.38 101 GLN A O 1
ATOM 768 N N . ASN A 1 102 ? 3.540 -6.613 18.248 1.00 92.62 102 ASN A N 1
ATOM 769 C CA . ASN A 1 102 ? 2.618 -5.759 19.011 1.00 92.62 102 ASN A CA 1
ATOM 770 C C . ASN A 1 102 ? 1.652 -4.840 18.249 1.00 92.62 102 ASN A C 1
ATOM 772 O O . ASN A 1 102 ? 0.857 -4.176 18.908 1.00 92.62 102 ASN A O 1
ATOM 776 N N . LEU A 1 103 ? 1.658 -4.798 16.917 1.00 95.81 103 LEU A N 1
ATOM 777 C CA . LEU A 1 103 ? 0.668 -4.026 16.154 1.00 95.81 103 LEU A CA 1
ATOM 778 C C . LEU A 1 103 ? -0.411 -4.974 15.631 1.00 95.81 103 LEU A C 1
ATOM 780 O O . LEU A 1 103 ? -0.103 -5.986 15.013 1.00 95.81 103 LEU A O 1
ATOM 784 N N . TYR A 1 104 ? -1.677 -4.661 15.877 1.00 97.00 104 TYR A N 1
ATOM 785 C CA . TYR A 1 104 ? -2.804 -5.452 15.395 1.00 97.00 104 TYR A CA 1
ATOM 786 C C . TYR A 1 104 ? -3.681 -4.603 14.492 1.00 97.00 104 TYR A C 1
ATOM 788 O O . TYR A 1 104 ? -3.812 -3.393 14.684 1.00 97.00 104 TYR A O 1
ATOM 796 N N . TYR A 1 105 ? -4.317 -5.254 13.526 1.00 97.06 105 TYR A N 1
ATOM 797 C CA . TYR A 1 105 ? -5.360 -4.640 12.721 1.00 97.06 105 TYR A CA 1
ATOM 798 C C . TYR A 1 105 ? -6.542 -5.591 12.554 1.00 97.06 105 TYR A C 1
ATOM 800 O O . TYR A 1 105 ? -6.387 -6.815 12.563 1.00 97.06 105 TYR A O 1
ATOM 808 N N . GLY A 1 106 ? -7.732 -5.017 12.414 1.00 96.44 106 GLY A N 1
ATOM 809 C CA . GLY A 1 106 ? -8.941 -5.775 12.132 1.00 96.44 106 GLY A CA 1
ATOM 810 C C . GLY A 1 106 ? -9.084 -6.098 10.646 1.00 96.44 106 GLY A C 1
ATOM 811 O O . GLY A 1 106 ? -8.801 -5.259 9.790 1.00 96.44 106 GLY A O 1
ATOM 812 N N . LEU A 1 107 ? -9.548 -7.306 10.320 1.00 93.31 107 LEU A N 1
ATOM 813 C CA . LEU A 1 107 ? -9.917 -7.652 8.946 1.00 93.31 107 LEU A CA 1
ATOM 814 C C . LEU A 1 107 ? -11.049 -6.732 8.467 1.00 93.31 107 LEU A C 1
ATOM 816 O O . LEU A 1 107 ? -12.108 -6.687 9.092 1.00 93.31 107 LEU A O 1
ATOM 820 N N . HIS A 1 108 ? -10.862 -6.062 7.327 1.00 91.06 108 HIS A N 1
ATOM 821 C CA . HIS A 1 108 ? -11.796 -5.049 6.809 1.00 91.06 108 HIS A CA 1
ATOM 822 C C . HIS A 1 108 ? -13.243 -5.561 6.641 1.00 91.06 108 HIS A C 1
ATOM 824 O O . HIS A 1 108 ? -14.206 -4.816 6.801 1.00 91.06 108 HIS A O 1
ATOM 830 N N . THR A 1 109 ? -13.423 -6.857 6.370 1.00 93.19 109 THR A N 1
ATOM 831 C CA . THR A 1 109 ? -14.749 -7.483 6.225 1.00 93.19 109 THR A CA 1
ATOM 832 C C . THR A 1 109 ? -15.476 -7.721 7.552 1.00 93.19 109 THR A C 1
ATOM 834 O O . THR A 1 109 ? -16.675 -8.004 7.539 1.00 93.19 109 THR A O 1
ATOM 837 N N . LYS A 1 110 ? -14.776 -7.643 8.689 1.00 96.75 110 LYS A N 1
ATOM 838 C CA . LYS A 1 110 ? -15.296 -7.964 10.029 1.00 96.75 110 LYS A CA 1
ATOM 839 C C . LYS A 1 110 ? -15.262 -6.773 10.978 1.00 96.75 110 LYS A C 1
ATOM 841 O O . LYS A 1 110 ? -16.214 -6.574 11.723 1.00 96.75 110 LYS A O 1
ATOM 846 N N . ILE A 1 111 ? -14.199 -5.978 10.922 1.00 96.88 111 ILE A N 1
ATOM 847 C CA . ILE A 1 111 ? -13.991 -4.803 11.763 1.00 96.88 111 ILE A CA 1
ATOM 848 C C . ILE A 1 111 ? -13.868 -3.602 10.827 1.00 96.88 111 ILE A C 1
ATOM 850 O O . ILE A 1 111 ? -12.814 -3.349 10.243 1.00 96.88 111 ILE A O 1
ATOM 854 N N . LYS A 1 112 ? -14.986 -2.898 10.642 1.00 96.25 112 LYS A N 1
ATOM 855 C CA . LYS A 1 112 ? -15.071 -1.728 9.764 1.00 96.25 112 LYS A CA 1
ATOM 856 C C . LYS A 1 112 ? -14.641 -0.466 10.503 1.00 96.25 112 LYS A C 1
ATOM 858 O O . LYS A 1 112 ? -14.882 -0.337 11.702 1.00 96.25 112 LYS A O 1
ATOM 863 N N . CYS A 1 113 ? -14.049 0.472 9.771 1.00 95.69 113 CYS A N 1
ATOM 864 C CA . CYS A 1 113 ? -13.869 1.827 10.274 1.00 95.69 113 CYS A CA 1
ATOM 865 C C . CYS A 1 113 ? -15.234 2.516 10.451 1.00 95.69 113 CYS A C 1
ATOM 867 O O . CYS A 1 113 ? -16.182 2.180 9.732 1.00 95.69 113 CYS A O 1
ATOM 869 N N . PRO A 1 114 ? -15.344 3.489 11.371 1.00 95.19 114 PRO A N 1
ATOM 870 C CA . PRO A 1 114 ? -16.514 4.351 11.480 1.00 95.19 114 PRO A CA 1
ATOM 871 C C . PRO A 1 114 ? -16.878 4.968 10.125 1.00 95.19 114 PRO A C 1
ATOM 873 O O . PRO A 1 114 ? -16.000 5.304 9.323 1.00 95.19 114 PRO A O 1
ATOM 876 N N . GLU A 1 115 ? -18.172 5.139 9.860 1.00 94.81 115 GLU A N 1
ATOM 877 C CA . GLU A 1 115 ? -18.642 5.652 8.567 1.00 94.81 115 GLU A CA 1
ATOM 878 C C . GLU A 1 115 ? -18.140 7.077 8.303 1.00 94.81 115 GLU A C 1
ATOM 880 O O . GLU A 1 115 ? -17.691 7.374 7.199 1.00 94.81 115 GLU A O 1
ATOM 885 N N . VAL A 1 116 ? -18.131 7.929 9.335 1.00 92.50 116 VAL A N 1
ATOM 886 C CA . VAL A 1 116 ? -17.596 9.299 9.260 1.00 92.50 116 VAL A CA 1
ATOM 887 C C . VAL A 1 116 ? -16.131 9.283 8.821 1.00 92.50 116 VAL A C 1
ATOM 889 O O . VAL A 1 116 ? -15.744 10.022 7.917 1.00 92.50 116 VAL A O 1
ATOM 892 N N . ALA A 1 117 ? -15.336 8.373 9.391 1.00 92.94 117 ALA A N 1
ATOM 893 C CA . ALA A 1 117 ? -13.933 8.233 9.037 1.00 92.94 117 ALA A CA 1
ATOM 894 C C . ALA A 1 117 ? -13.730 7.724 7.606 1.00 92.94 117 ALA A C 1
ATOM 896 O O . ALA A 1 117 ? -12.891 8.243 6.872 1.00 92.94 117 ALA A O 1
ATOM 897 N N . THR A 1 118 ? -14.538 6.745 7.198 1.00 94.94 118 THR A N 1
ATOM 898 C CA . THR A 1 118 ? -14.519 6.181 5.840 1.00 94.94 118 THR A CA 1
ATOM 899 C C . THR A 1 118 ? -14.877 7.243 4.800 1.00 94.94 118 THR A C 1
ATOM 901 O O . THR A 1 118 ? -14.188 7.387 3.795 1.00 94.94 118 THR A O 1
ATOM 904 N N . ARG A 1 119 ? -15.900 8.059 5.075 1.00 94.44 119 ARG A N 1
ATOM 905 C CA . ARG A 1 119 ? -16.329 9.149 4.195 1.00 94.44 119 ARG A CA 1
ATOM 906 C C . ARG A 1 119 ? -15.245 10.217 4.038 1.00 94.44 119 ARG A C 1
ATOM 908 O O . ARG A 1 119 ? -14.910 10.562 2.910 1.00 94.44 119 ARG A O 1
ATOM 915 N N . ALA A 1 120 ? -14.669 10.687 5.147 1.00 92.19 120 ALA A N 1
ATOM 916 C CA . ALA A 1 120 ? -13.572 11.658 5.123 1.00 92.19 120 ALA A CA 1
ATOM 917 C C . ALA A 1 120 ? -12.341 11.116 4.375 1.00 92.19 120 ALA A C 1
ATOM 919 O O . ALA A 1 120 ? -11.673 11.839 3.632 1.00 92.19 120 ALA A O 1
ATOM 920 N N . TRP A 1 121 ? -12.054 9.822 4.547 1.00 94.88 121 TRP A N 1
ATOM 921 C CA . TRP A 1 121 ? -10.982 9.140 3.835 1.00 94.88 121 TRP A CA 1
ATOM 922 C C . TRP A 1 121 ? -11.190 9.126 2.321 1.00 94.88 121 TRP A C 1
ATOM 924 O O . TRP A 1 121 ? -10.288 9.533 1.586 1.00 94.88 121 TRP A O 1
ATOM 934 N N . ASP A 1 122 ? -12.363 8.686 1.867 1.00 95.31 122 ASP A N 1
ATOM 935 C CA . ASP A 1 122 ? -12.658 8.512 0.445 1.00 95.31 122 ASP A CA 1
ATOM 936 C C . ASP A 1 122 ? -12.826 9.844 -0.298 1.00 95.31 122 ASP A C 1
ATOM 938 O O . ASP A 1 122 ? -12.430 9.944 -1.459 1.00 95.31 122 ASP A O 1
ATOM 942 N N . GLN A 1 123 ? -13.393 10.864 0.353 1.00 94.38 123 GLN A N 1
ATOM 943 C CA . GLN A 1 123 ? -13.662 12.158 -0.282 1.00 94.38 123 GLN A CA 1
ATOM 944 C C . GLN A 1 123 ? -12.404 13.025 -0.381 1.00 94.38 123 GLN A C 1
ATOM 946 O O . GLN A 1 123 ? -12.074 13.504 -1.468 1.00 94.38 123 GLN A O 1
ATOM 951 N N . ASP A 1 124 ? -11.660 13.161 0.720 1.00 92.62 124 ASP A N 1
ATOM 952 C CA . ASP A 1 124 ? -10.645 14.210 0.828 1.00 92.62 124 ASP A CA 1
ATOM 953 C C . ASP A 1 124 ? -9.242 13.647 1.070 1.00 92.62 124 ASP A C 1
ATOM 955 O O . ASP A 1 124 ? -8.305 13.907 0.305 1.00 92.62 124 ASP A O 1
ATOM 959 N N . ILE A 1 125 ? -9.080 12.853 2.132 1.00 94.94 125 ILE A N 1
ATOM 960 C CA . ILE A 1 125 ? -7.754 12.518 2.669 1.00 94.94 125 ILE A CA 1
ATOM 961 C C . ILE A 1 125 ? -6.963 11.656 1.686 1.00 94.94 125 ILE A C 1
ATOM 963 O O . ILE A 1 125 ? -5.797 11.956 1.416 1.00 94.94 125 ILE A O 1
ATOM 967 N N . LYS A 1 126 ? -7.572 10.603 1.125 1.00 96.31 126 LYS A N 1
ATOM 968 C CA . LYS A 1 126 ? -6.881 9.665 0.229 1.00 96.31 126 LYS A CA 1
ATOM 969 C C . LYS A 1 126 ? -6.375 10.362 -1.027 1.00 96.31 126 LYS A C 1
ATOM 971 O O . LYS A 1 126 ? -5.218 10.178 -1.410 1.00 96.31 126 LYS A O 1
ATOM 976 N N . THR A 1 127 ? -7.223 11.174 -1.655 1.00 95.94 127 THR A N 1
ATOM 977 C CA . THR A 1 127 ? -6.888 11.915 -2.878 1.00 95.94 127 THR A CA 1
ATOM 978 C C . THR A 1 127 ? -5.775 12.916 -2.608 1.00 95.94 127 THR A C 1
ATOM 980 O O . THR A 1 127 ? -4.772 12.934 -3.326 1.00 95.94 127 THR A O 1
ATOM 983 N N . ARG A 1 128 ? -5.899 13.707 -1.535 1.00 96.81 128 ARG A N 1
ATOM 984 C CA . ARG A 1 128 ? -4.890 14.707 -1.188 1.00 96.81 128 ARG A CA 1
ATOM 985 C C . ARG A 1 128 ? -3.543 14.074 -0.842 1.00 96.81 128 ARG A C 1
ATOM 987 O O . ARG A 1 128 ? -2.523 14.492 -1.384 1.00 96.81 128 ARG A O 1
ATOM 994 N N . LEU A 1 129 ? -3.543 13.040 -0.001 1.00 96.81 129 LEU A N 1
ATOM 995 C CA . LEU A 1 129 ? -2.329 12.324 0.387 1.00 96.81 129 LEU A CA 1
ATOM 996 C C . LEU A 1 129 ? -1.659 11.649 -0.816 1.00 96.81 129 LEU A C 1
ATOM 998 O O . LEU A 1 129 ? -0.436 11.658 -0.917 1.00 96.81 129 LEU A O 1
ATOM 1002 N N . SER A 1 130 ? -2.444 11.113 -1.756 1.00 97.19 130 SER A N 1
ATOM 1003 C CA . SER A 1 130 ? -1.910 10.549 -3.004 1.00 97.19 130 SER A CA 1
ATOM 1004 C C . SER A 1 130 ? -1.144 11.597 -3.811 1.00 97.19 130 SER A C 1
ATOM 1006 O O . SER A 1 130 ? -0.034 11.316 -4.257 1.00 97.19 130 SER A O 1
ATOM 1008 N N . LEU A 1 131 ? -1.701 12.807 -3.958 1.00 97.38 131 LEU A N 1
ATOM 1009 C CA . LEU A 1 131 ? -1.050 13.919 -4.661 1.00 97.38 131 LEU A CA 1
ATOM 1010 C C . LEU A 1 131 ? 0.241 14.360 -3.965 1.00 97.38 131 LEU A C 1
ATOM 1012 O O . LEU A 1 131 ? 1.270 14.514 -4.622 1.00 97.38 131 LEU A O 1
ATOM 1016 N N . ASP A 1 132 ? 0.205 14.511 -2.641 1.00 97.56 132 ASP A N 1
ATOM 1017 C CA . ASP A 1 132 ? 1.370 14.934 -1.859 1.00 97.56 132 ASP A CA 1
ATOM 1018 C C . ASP A 1 132 ? 2.511 13.887 -1.893 1.00 97.56 132 ASP A C 1
ATOM 1020 O O . ASP A 1 132 ? 3.682 14.235 -1.752 1.00 97.56 132 ASP A O 1
ATOM 1024 N N . LEU A 1 133 ? 2.205 12.605 -2.137 1.00 97.12 133 LEU A N 1
ATOM 1025 C CA . LEU A 1 133 ? 3.200 11.528 -2.243 1.00 97.12 133 LEU A CA 1
ATOM 1026 C C . LEU A 1 133 ? 3.736 11.287 -3.667 1.00 97.12 133 LEU A C 1
ATOM 1028 O O . LEU A 1 133 ? 4.700 10.527 -3.819 1.00 97.12 133 LEU A O 1
ATOM 1032 N N . VAL A 1 134 ? 3.205 11.957 -4.699 1.00 96.25 134 VAL A N 1
ATOM 1033 C CA . VAL A 1 134 ? 3.707 11.848 -6.087 1.00 96.25 134 VAL A CA 1
ATOM 1034 C C . VAL A 1 134 ? 5.216 12.128 -6.190 1.00 96.25 134 VAL A C 1
ATOM 1036 O O . VAL A 1 134 ? 5.925 11.302 -6.772 1.00 96.25 134 VAL A O 1
ATOM 1039 N N . PRO A 1 135 ? 5.778 13.197 -5.584 1.00 95.69 135 PRO A N 1
ATOM 1040 C CA . PRO A 1 135 ? 7.215 13.467 -5.674 1.00 95.69 135 PRO A CA 1
ATOM 1041 C C . PRO A 1 135 ? 8.074 12.346 -5.071 1.00 95.69 135 PRO A C 1
ATOM 1043 O O . PRO A 1 135 ? 9.162 12.038 -5.570 1.00 95.69 135 PRO A O 1
ATOM 1046 N N . VAL A 1 136 ? 7.582 11.698 -4.008 1.00 95.31 136 VAL A N 1
ATOM 1047 C CA . VAL A 1 136 ? 8.245 10.539 -3.400 1.00 95.31 136 VAL A CA 1
ATOM 1048 C C . VAL A 1 136 ? 8.204 9.352 -4.354 1.00 95.31 136 VAL A C 1
ATOM 1050 O O . VAL A 1 136 ? 9.237 8.716 -4.575 1.00 95.31 136 VAL A O 1
ATOM 1053 N N . GLN A 1 137 ? 7.042 9.072 -4.946 1.00 93.25 137 GLN A N 1
ATOM 1054 C CA . GLN A 1 137 ? 6.870 7.989 -5.910 1.00 93.25 137 GLN A CA 1
ATOM 1055 C C . GLN A 1 137 ? 7.806 8.158 -7.114 1.00 93.25 137 GLN A C 1
ATOM 1057 O O . GLN A 1 137 ? 8.535 7.225 -7.459 1.00 93.25 137 GLN A O 1
ATOM 1062 N N . GLU A 1 138 ? 7.868 9.356 -7.697 1.00 92.19 138 GLU A N 1
ATOM 1063 C CA . GLU A 1 138 ? 8.766 9.679 -8.809 1.00 92.19 138 GLU A CA 1
ATOM 1064 C C . GLU A 1 138 ? 10.245 9.568 -8.418 1.00 92.19 138 GLU A C 1
ATOM 1066 O O . GLU A 1 138 ? 11.054 8.990 -9.151 1.00 92.19 138 GLU A O 1
ATOM 1071 N N . GLY A 1 139 ? 10.616 10.091 -7.246 1.00 91.81 139 GLY A N 1
ATOM 1072 C CA . GLY A 1 139 ? 11.988 10.044 -6.744 1.00 91.81 139 GLY A CA 1
ATOM 1073 C C . GLY A 1 139 ? 12.478 8.618 -6.473 1.00 91.81 139 GLY A C 1
ATOM 1074 O O . GLY A 1 139 ? 13.646 8.304 -6.720 1.00 91.81 139 GLY A O 1
ATOM 1075 N N . VAL A 1 140 ? 11.590 7.741 -5.996 1.00 90.25 140 VAL A N 1
ATOM 1076 C CA . VAL A 1 140 ? 11.889 6.321 -5.764 1.00 90.25 140 VAL A CA 1
ATOM 1077 C C . VAL A 1 140 ? 11.933 5.546 -7.080 1.00 90.25 140 VAL A C 1
ATOM 1079 O O . VAL A 1 140 ? 12.865 4.765 -7.274 1.00 90.25 140 VAL A O 1
ATOM 1082 N N . ALA A 1 141 ? 11.000 5.798 -8.005 1.00 86.50 141 ALA A N 1
ATOM 1083 C CA . ALA A 1 141 ? 10.937 5.122 -9.304 1.00 86.50 141 ALA A CA 1
ATOM 1084 C C . ALA A 1 141 ? 12.223 5.302 -10.126 1.00 86.50 141 ALA A C 1
ATOM 1086 O O . ALA A 1 141 ? 12.675 4.373 -10.794 1.00 86.50 141 ALA A O 1
ATOM 1087 N N . ARG A 1 142 ? 12.879 6.466 -10.019 1.00 83.25 142 ARG A N 1
ATOM 1088 C CA . ARG A 1 142 ? 14.179 6.724 -10.666 1.00 83.25 142 ARG A CA 1
ATOM 1089 C C . ARG A 1 142 ? 15.320 5.858 -10.123 1.00 83.25 142 ARG A C 1
ATOM 1091 O O . ARG A 1 142 ? 16.331 5.707 -10.801 1.00 83.25 142 ARG A O 1
ATOM 1098 N N . LYS A 1 143 ? 15.202 5.334 -8.897 1.00 76.31 143 LYS A N 1
ATOM 1099 C CA . LYS A 1 143 ? 16.302 4.665 -8.188 1.00 76.31 143 LYS A CA 1
ATOM 1100 C C . LYS A 1 143 ? 16.230 3.143 -8.155 1.00 76.31 143 LYS A C 1
ATOM 1102 O O . LYS A 1 143 ? 17.276 2.573 -7.852 1.00 76.31 143 LYS A O 1
ATOM 1107 N N . LYS A 1 144 ? 15.077 2.499 -8.410 1.00 67.12 144 LYS A N 1
ATOM 1108 C CA . LYS A 1 144 ? 14.896 1.033 -8.584 1.00 67.12 144 LYS A CA 1
ATOM 1109 C C . LYS A 1 144 ? 13.409 0.641 -8.702 1.00 67.12 144 LYS A C 1
ATOM 1111 O O . LYS A 1 144 ? 12.524 1.449 -8.435 1.00 67.12 144 LYS A O 1
ATOM 1116 N N . LYS A 1 145 ? 13.174 -0.634 -9.060 1.00 65.19 145 LYS A N 1
ATOM 1117 C CA . LYS A 1 145 ? 11.900 -1.365 -8.901 1.00 65.19 145 LYS A CA 1
ATOM 1118 C C . LYS A 1 145 ? 11.478 -1.314 -7.417 1.00 65.19 145 LYS A C 1
ATOM 1120 O O . LYS A 1 145 ? 12.357 -1.336 -6.562 1.00 65.19 145 LYS A O 1
ATOM 1125 N N . ASP A 1 146 ? 10.180 -1.215 -7.128 1.00 72.62 146 ASP A N 1
ATOM 1126 C CA . ASP A 1 146 ? 9.561 -1.075 -5.785 1.00 72.62 146 ASP A CA 1
ATOM 1127 C C . ASP A 1 146 ? 9.211 0.364 -5.347 1.00 72.62 146 ASP A C 1
ATOM 1129 O O . ASP A 1 146 ? 9.326 0.730 -4.171 1.00 72.62 146 ASP A O 1
ATOM 1133 N N . SER A 1 147 ? 8.733 1.178 -6.294 1.00 82.50 147 SER A N 1
ATOM 1134 C CA . SER A 1 147 ? 8.110 2.488 -6.042 1.00 82.50 147 SER A CA 1
ATOM 1135 C C . SER A 1 147 ? 6.610 2.413 -5.738 1.00 82.50 147 SER A C 1
ATOM 1137 O O . SER A 1 147 ? 5.951 3.447 -5.718 1.00 82.50 147 SER A O 1
ATOM 1139 N N . ALA A 1 148 ? 6.055 1.211 -5.553 1.00 89.38 148 ALA A N 1
ATOM 1140 C CA . ALA A 1 148 ? 4.647 1.048 -5.217 1.00 89.38 148 ALA A CA 1
ATOM 1141 C C . ALA A 1 148 ? 4.366 1.681 -3.848 1.00 89.38 148 ALA A C 1
ATOM 1143 O O . ALA A 1 148 ? 5.060 1.381 -2.868 1.00 89.38 148 ALA A O 1
ATOM 1144 N N . ILE A 1 149 ? 3.362 2.554 -3.821 1.00 93.94 149 ILE A N 1
ATOM 1145 C CA . ILE A 1 149 ? 2.786 3.161 -2.626 1.00 93.94 149 ILE A CA 1
ATOM 1146 C C . ILE A 1 149 ? 1.298 2.834 -2.668 1.00 93.94 149 ILE A C 1
ATOM 1148 O O . ILE A 1 149 ? 0.642 3.106 -3.671 1.00 93.94 149 ILE A O 1
ATOM 1152 N N . GLU A 1 150 ? 0.781 2.241 -1.600 1.00 95.19 150 GLU A N 1
ATOM 1153 C CA . GLU A 1 150 ? -0.646 1.984 -1.435 1.00 95.19 150 GLU A CA 1
ATOM 1154 C C . GLU A 1 150 ? -1.132 2.629 -0.141 1.00 95.19 150 GLU A C 1
ATOM 1156 O O . GLU A 1 150 ? -0.421 2.664 0.867 1.00 95.19 150 GLU A O 1
ATOM 1161 N N . LEU A 1 151 ? -2.337 3.184 -0.211 1.00 96.62 151 LEU A N 1
ATOM 1162 C CA . LEU A 1 151 ? -2.969 3.941 0.852 1.00 96.62 151 LEU A CA 1
ATOM 1163 C C . LEU A 1 151 ? -4.236 3.223 1.293 1.00 96.62 151 LEU A C 1
ATOM 1165 O O . LEU A 1 151 ? -5.134 2.990 0.479 1.00 96.62 151 LEU A O 1
ATOM 1169 N N . GLU A 1 152 ? -4.330 2.940 2.585 1.00 96.44 152 GLU A N 1
ATOM 1170 C CA . GLU A 1 152 ? -5.468 2.249 3.176 1.00 96.44 152 GLU A CA 1
ATOM 1171 C C . GLU A 1 152 ? -5.927 2.913 4.475 1.00 96.44 152 GLU A C 1
ATOM 1173 O O . GLU A 1 152 ? -5.116 3.434 5.238 1.00 96.44 152 GLU A O 1
ATOM 1178 N N . LEU A 1 153 ? -7.228 2.829 4.759 1.00 96.50 153 LEU A N 1
ATOM 1179 C CA . LEU A 1 153 ? -7.792 3.138 6.070 1.00 96.50 153 LEU A CA 1
ATOM 1180 C C . LEU A 1 153 ? -8.139 1.825 6.778 1.00 96.50 153 LEU A C 1
ATOM 1182 O O . LEU A 1 153 ? -8.876 0.998 6.232 1.00 96.50 153 LEU A O 1
ATOM 1186 N N . ARG A 1 154 ? -7.612 1.622 7.988 1.00 96.56 154 ARG A N 1
ATOM 1187 C CA . ARG A 1 154 ? -7.841 0.409 8.788 1.00 96.56 154 ARG A CA 1
ATOM 1188 C C . ARG A 1 154 ? -8.155 0.748 10.238 1.00 96.56 154 ARG A C 1
ATOM 1190 O O . ARG A 1 154 ? -7.738 1.782 10.741 1.00 96.56 154 ARG A O 1
ATOM 1197 N N . MET A 1 155 ? -8.832 -0.168 10.927 1.00 97.62 155 MET A N 1
ATOM 1198 C CA . MET A 1 155 ? -8.859 -0.178 12.390 1.00 97.62 155 MET A CA 1
ATOM 1199 C C . MET A 1 155 ? -7.590 -0.874 12.885 1.00 97.62 155 MET A C 1
ATOM 1201 O O . MET A 1 155 ? -7.428 -2.076 12.653 1.00 97.62 155 MET A O 1
ATOM 1205 N N . SER A 1 156 ? -6.688 -0.143 13.540 1.00 97.25 156 SER A N 1
ATOM 1206 C CA . SER A 1 156 ? -5.446 -0.699 14.090 1.00 97.25 156 SER A CA 1
ATOM 1207 C C . SER A 1 156 ? -5.122 -0.157 15.475 1.00 97.25 156 SER A C 1
ATOM 1209 O O . SER A 1 156 ? -5.617 0.891 15.874 1.00 97.25 156 SER A O 1
ATOM 1211 N N . GLY A 1 157 ? -4.284 -0.880 16.209 1.00 97.00 157 GLY A N 1
ATOM 1212 C CA . GLY A 1 157 ? -3.847 -0.496 17.545 1.00 97.00 157 GLY A CA 1
ATOM 1213 C C . GLY A 1 157 ? -2.610 -1.271 17.973 1.00 97.00 157 GLY A C 1
ATOM 1214 O O . GLY A 1 157 ? -2.250 -2.277 17.357 1.00 97.00 157 GLY A O 1
ATOM 1215 N N . THR A 1 158 ? -1.955 -0.815 19.037 1.00 96.44 158 THR A N 1
ATOM 1216 C CA . THR A 1 158 ? -0.798 -1.512 19.610 1.00 96.44 158 THR A CA 1
ATOM 1217 C C . THR A 1 158 ? -1.144 -2.121 20.960 1.00 96.44 158 THR A C 1
ATOM 1219 O O . THR A 1 158 ? -1.910 -1.551 21.733 1.00 96.44 158 THR A O 1
ATOM 1222 N N . ALA A 1 159 ? -0.599 -3.302 21.241 1.00 96.56 159 ALA A N 1
ATOM 1223 C CA . ALA A 1 159 ? -0.817 -4.004 22.498 1.00 96.56 159 ALA A CA 1
ATOM 1224 C C . ALA A 1 159 ? 0.501 -4.565 23.021 1.00 96.56 159 ALA A C 1
ATOM 1226 O O . ALA A 1 159 ? 1.276 -5.146 22.266 1.00 96.56 159 ALA A O 1
ATOM 1227 N N . GLN A 1 160 ? 0.763 -4.406 24.316 1.00 95.62 160 GLN A N 1
ATOM 1228 C CA . GLN A 1 160 ? 1.967 -4.959 24.935 1.00 95.62 160 GLN A CA 1
ATOM 1229 C C . GLN A 1 160 ? 2.012 -6.490 24.799 1.00 95.62 160 GLN A C 1
ATOM 1231 O O . GLN A 1 160 ? 0.983 -7.155 24.660 1.00 95.62 160 GLN A O 1
ATOM 1236 N N . SER A 1 161 ? 3.214 -7.067 24.862 1.00 93.12 161 SER A N 1
ATOM 1237 C CA . SER A 1 161 ? 3.375 -8.523 24.826 1.00 93.12 161 SER A CA 1
ATOM 1238 C C . SER A 1 161 ? 2.593 -9.174 25.971 1.00 93.12 161 SER A C 1
ATOM 1240 O O . SER A 1 161 ? 2.795 -8.826 27.131 1.00 93.12 161 SER A O 1
ATOM 1242 N N . GLY A 1 162 ? 1.711 -10.122 25.646 1.00 93.50 162 GLY A N 1
ATOM 1243 C CA . GLY A 1 162 ? 0.840 -10.789 26.621 1.00 93.50 162 GLY A CA 1
ATOM 1244 C C . GLY A 1 162 ? -0.440 -10.024 26.980 1.00 93.50 162 GLY A C 1
ATOM 1245 O O . GLY A 1 162 ? -1.209 -10.504 27.810 1.00 93.50 162 GLY A O 1
ATOM 1246 N N . ALA A 1 163 ? -0.706 -8.869 26.361 1.00 96.12 163 ALA A N 1
ATOM 1247 C CA . ALA A 1 163 ? -1.963 -8.158 26.553 1.00 96.12 163 ALA A CA 1
ATOM 1248 C C . ALA A 1 163 ? -3.161 -9.015 26.105 1.00 96.12 163 ALA A C 1
ATOM 1250 O O . ALA A 1 163 ? -3.150 -9.637 25.041 1.00 96.12 163 ALA A O 1
ATOM 1251 N N . ILE A 1 164 ? -4.210 -9.029 26.929 1.00 97.31 164 ILE A N 1
ATOM 1252 C CA . ILE A 1 164 ? -5.449 -9.791 26.688 1.00 97.31 164 ILE A CA 1
ATOM 1253 C C . ILE A 1 164 ? -6.437 -8.982 25.835 1.00 97.31 164 ILE A C 1
ATOM 1255 O O . ILE A 1 164 ? -7.297 -9.551 25.158 1.00 97.31 164 ILE A O 1
ATOM 1259 N N . ALA A 1 165 ? -6.297 -7.657 25.854 1.00 97.44 165 ALA A N 1
ATOM 1260 C CA . ALA A 1 165 ? -7.136 -6.715 25.135 1.00 97.44 165 ALA A CA 1
ATOM 1261 C C . ALA A 1 165 ? -6.289 -5.697 24.365 1.00 97.44 165 ALA A C 1
ATOM 1263 O O . ALA A 1 165 ? -5.135 -5.434 24.711 1.00 97.44 165 ALA A O 1
ATOM 1264 N N . ILE A 1 166 ? -6.884 -5.144 23.315 1.00 97.44 166 ILE A N 1
ATOM 1265 C CA . ILE A 1 166 ? -6.327 -4.087 22.488 1.00 97.44 166 ILE A CA 1
ATOM 1266 C C . ILE A 1 166 ? -7.417 -3.081 22.131 1.00 97.44 166 ILE A C 1
ATOM 1268 O O . ILE A 1 166 ? -8.529 -3.468 21.775 1.00 97.44 166 ILE A O 1
ATOM 1272 N N . THR A 1 167 ? -7.066 -1.802 22.176 1.00 97.69 167 THR A N 1
ATOM 1273 C CA . THR A 1 167 ? -7.891 -0.712 21.661 1.00 97.69 167 THR A CA 1
ATOM 1274 C C . THR A 1 167 ? -7.513 -0.454 20.210 1.00 97.69 167 THR A C 1
ATOM 1276 O O . THR A 1 167 ? -6.360 -0.135 19.914 1.00 97.69 167 THR A O 1
ATOM 1279 N N . LEU A 1 168 ? -8.468 -0.603 19.296 1.00 97.38 168 LEU A N 1
ATOM 1280 C CA . LEU A 1 168 ? -8.305 -0.206 17.902 1.00 97.38 168 LEU A CA 1
ATOM 1281 C C . LEU A 1 168 ? -8.880 1.188 17.675 1.00 97.38 168 LEU A C 1
ATOM 1283 O O . LEU A 1 168 ? -9.955 1.505 18.181 1.00 97.38 168 LEU A O 1
ATOM 1287 N N . SER A 1 169 ? -8.218 1.967 16.830 1.00 96.44 169 SER A N 1
ATOM 1288 C CA . SER A 1 169 ? -8.720 3.233 16.299 1.00 96.44 169 SER A CA 1
ATOM 1289 C C . SER A 1 169 ? -8.511 3.294 14.780 1.00 96.44 169 SER A C 1
ATOM 1291 O O . SER A 1 169 ? -7.737 2.499 14.228 1.00 96.44 169 SER A O 1
ATOM 1293 N N . PRO A 1 170 ? -9.207 4.194 14.066 1.00 96.19 170 PRO A N 1
ATOM 1294 C CA . PRO A 1 170 ? -8.951 4.409 12.652 1.00 96.19 170 PRO A CA 1
ATOM 1295 C C . PRO A 1 170 ? -7.524 4.926 12.437 1.00 96.19 170 PRO A C 1
ATOM 1297 O O . PRO A 1 170 ? -7.071 5.860 13.101 1.00 96.19 170 PRO A O 1
ATOM 1300 N N . ALA A 1 171 ? -6.817 4.318 11.493 1.00 96.25 171 ALA A N 1
ATOM 1301 C CA . ALA A 1 171 ? -5.445 4.650 11.159 1.00 96.25 171 ALA A CA 1
ATOM 1302 C C . ALA A 1 171 ? -5.232 4.630 9.647 1.00 96.25 171 ALA A C 1
ATOM 1304 O O . ALA A 1 171 ? -5.737 3.756 8.933 1.00 96.25 171 ALA A O 1
ATOM 1305 N N . ILE A 1 172 ? -4.427 5.576 9.175 1.00 97.06 172 ILE A N 1
ATOM 1306 C CA . ILE A 1 172 ? -3.987 5.673 7.788 1.00 97.06 172 ILE A CA 1
ATOM 1307 C C . ILE A 1 172 ? -2.745 4.805 7.628 1.00 97.06 172 ILE A C 1
ATOM 1309 O O . ILE A 1 172 ? -1.678 5.109 8.161 1.00 97.06 172 ILE A O 1
ATOM 1313 N N . TRP A 1 173 ? -2.879 3.728 6.868 1.00 97.19 173 TRP A N 1
ATOM 1314 C CA . TRP A 1 173 ? -1.788 2.833 6.520 1.00 97.19 173 TRP A CA 1
ATOM 1315 C C . TRP A 1 173 ? -1.195 3.248 5.176 1.00 97.19 173 TRP A C 1
ATOM 1317 O O . TRP A 1 173 ? -1.889 3.304 4.162 1.00 97.19 173 TRP A O 1
ATOM 1327 N N . ILE A 1 174 ? 0.111 3.514 5.165 1.00 97.50 174 ILE A N 1
ATOM 1328 C CA . ILE A 1 174 ? 0.883 3.788 3.953 1.00 97.50 174 ILE A CA 1
ATOM 1329 C C . ILE A 1 174 ? 1.829 2.615 3.721 1.00 97.50 174 ILE A C 1
ATOM 1331 O O . ILE A 1 174 ? 2.878 2.478 4.365 1.00 97.50 174 ILE A O 1
ATOM 1335 N N . LEU A 1 175 ? 1.444 1.746 2.796 1.00 95.88 175 LEU A N 1
ATOM 1336 C CA . LEU A 1 175 ? 2.227 0.593 2.393 1.00 95.88 175 LEU A CA 1
ATOM 1337 C C . LEU A 1 175 ? 3.220 1.000 1.305 1.00 95.88 175 LEU A C 1
ATOM 1339 O O . LEU A 1 175 ? 2.886 1.728 0.376 1.00 95.88 175 LEU A O 1
ATOM 1343 N N . CYS A 1 176 ? 4.451 0.500 1.390 1.00 94.56 176 CYS A N 1
ATOM 1344 C CA . CYS A 1 176 ? 5.485 0.746 0.385 1.00 94.56 176 CYS A CA 1
ATOM 1345 C C . CYS A 1 176 ? 6.320 -0.502 0.066 1.00 94.56 176 CYS A C 1
ATOM 1347 O O . CYS A 1 176 ? 6.368 -1.464 0.844 1.00 94.56 176 CYS A O 1
ATOM 1349 N N . GLY A 1 177 ? 7.003 -0.504 -1.081 1.00 90.38 177 GLY A N 1
ATOM 1350 C CA . GLY A 1 177 ? 7.794 -1.663 -1.523 1.00 90.38 177 GLY A CA 1
ATOM 1351 C C . GLY A 1 177 ? 9.166 -1.805 -0.837 1.00 90.38 177 GLY A C 1
ATOM 1352 O O . GLY A 1 177 ? 9.598 -2.899 -0.457 1.00 90.38 177 GLY A O 1
ATOM 1353 N N . SER A 1 178 ? 9.855 -0.691 -0.569 1.00 90.19 178 SER A N 1
ATOM 1354 C CA . SER A 1 178 ? 11.256 -0.705 -0.116 1.00 90.19 178 SER A CA 1
ATOM 1355 C C . SER A 1 178 ? 11.503 0.067 1.188 1.00 90.19 178 SER A C 1
ATOM 1357 O O . SER A 1 178 ? 10.750 0.960 1.570 1.00 90.19 178 SER A O 1
ATOM 1359 N N . ARG A 1 179 ? 12.608 -0.252 1.888 1.00 92.25 179 ARG A N 1
ATOM 1360 C CA . ARG A 1 179 ? 13.058 0.512 3.076 1.00 92.25 179 ARG A CA 1
ATOM 1361 C C . ARG A 1 179 ? 13.386 1.969 2.728 1.00 92.25 179 ARG A C 1
ATOM 1363 O O . ARG A 1 179 ? 13.134 2.859 3.532 1.00 92.25 179 ARG A O 1
ATOM 1370 N N . TYR A 1 180 ? 13.934 2.197 1.533 1.00 92.62 180 TYR A N 1
ATOM 1371 C CA . TYR A 1 180 ? 14.231 3.537 1.034 1.00 92.62 180 TYR A CA 1
ATOM 1372 C C . TYR A 1 180 ? 12.950 4.349 0.817 1.00 92.62 180 TYR A C 1
ATOM 1374 O O . TYR A 1 180 ? 12.860 5.472 1.306 1.00 92.62 180 TYR A O 1
ATOM 1382 N N . CYS A 1 181 ? 11.946 3.755 0.159 1.00 93.88 181 CYS A N 1
ATOM 1383 C CA . CYS A 1 181 ? 10.635 4.373 -0.027 1.00 93.88 181 CYS A CA 1
ATOM 1384 C C . CYS A 1 181 ? 9.988 4.709 1.321 1.00 93.88 181 CYS A C 1
ATOM 1386 O O . CYS A 1 181 ? 9.623 5.859 1.533 1.00 93.88 181 CYS A O 1
ATOM 1388 N N . LYS A 1 182 ? 9.984 3.767 2.281 1.00 95.56 182 LYS A N 1
ATOM 1389 C CA . LYS A 1 182 ? 9.506 4.020 3.651 1.00 95.56 182 LYS A CA 1
ATOM 1390 C C . LYS A 1 182 ? 10.138 5.272 4.263 1.00 95.56 182 LYS A C 1
ATOM 1392 O O . LYS A 1 182 ? 9.416 6.126 4.762 1.00 95.56 182 LYS A O 1
ATOM 1397 N N . LYS A 1 183 ? 11.470 5.390 4.208 1.00 96.25 183 LYS A N 1
ATOM 1398 C CA . LYS A 1 183 ? 12.184 6.554 4.753 1.00 96.25 183 LYS A CA 1
ATOM 1399 C C . LYS A 1 183 ? 11.752 7.855 4.065 1.00 96.25 183 LYS A C 1
ATOM 1401 O O . LYS A 1 183 ? 11.541 8.854 4.738 1.00 96.25 183 LYS A O 1
ATOM 1406 N N . LYS A 1 184 ? 11.582 7.839 2.739 1.00 96.62 184 LYS A N 1
ATOM 1407 C CA . LYS A 1 184 ? 11.133 9.014 1.978 1.00 96.62 184 LYS A CA 1
ATOM 1408 C C . LYS A 1 184 ? 9.692 9.414 2.265 1.00 96.62 184 LYS A C 1
ATOM 1410 O O . LYS A 1 184 ? 9.432 10.599 2.418 1.00 96.62 184 LYS A O 1
ATOM 1415 N N . ILE A 1 185 ? 8.794 8.447 2.414 1.00 96.88 185 ILE A N 1
ATOM 1416 C CA . ILE A 1 185 ? 7.416 8.708 2.838 1.00 96.88 185 ILE A CA 1
ATOM 1417 C C . ILE A 1 185 ? 7.409 9.306 4.248 1.00 96.88 185 ILE A C 1
ATOM 1419 O O . ILE A 1 185 ? 6.729 10.294 4.469 1.00 96.88 185 ILE A O 1
ATOM 1423 N N . GLN A 1 186 ? 8.197 8.766 5.185 1.00 97.56 186 GLN A N 1
ATOM 1424 C CA . GLN A 1 186 ? 8.310 9.319 6.542 1.00 97.56 186 GLN A CA 1
ATOM 1425 C C . GLN A 1 186 ? 8.784 10.779 6.538 1.00 97.56 186 GLN A C 1
ATOM 1427 O O . GLN A 1 186 ? 8.207 11.608 7.235 1.00 97.56 186 GLN A O 1
ATOM 1432 N N . GLU A 1 187 ? 9.813 11.092 5.743 1.00 97.25 187 GLU A N 1
ATOM 1433 C CA . GLU A 1 187 ? 10.311 12.463 5.569 1.00 97.25 187 GLU A CA 1
ATOM 1434 C C . GLU A 1 187 ? 9.238 13.398 4.995 1.00 97.25 187 GLU A C 1
ATOM 1436 O O . GLU A 1 187 ? 9.157 14.548 5.417 1.00 97.25 187 GLU A O 1
ATOM 1441 N N . GLU A 1 188 ? 8.429 12.927 4.043 1.00 97.31 188 GLU A N 1
ATOM 1442 C CA . GLU A 1 188 ? 7.408 13.751 3.393 1.00 97.31 188 GLU A CA 1
ATOM 1443 C C . GLU A 1 188 ? 6.173 13.948 4.274 1.00 97.31 188 GLU A C 1
ATOM 1445 O O . GLU A 1 188 ? 5.767 15.080 4.511 1.00 97.31 188 GLU A O 1
ATOM 1450 N N . VAL A 1 189 ? 5.642 12.871 4.859 1.00 96.56 189 VAL A N 1
ATOM 1451 C CA . VAL A 1 189 ? 4.490 12.908 5.774 1.00 96.56 189 VAL A CA 1
ATOM 1452 C C . VAL A 1 189 ? 4.755 13.822 6.971 1.00 96.56 189 VAL A C 1
ATOM 1454 O O . VAL A 1 189 ? 3.865 14.559 7.384 1.00 96.56 189 VAL A O 1
ATOM 1457 N N . ALA A 1 190 ? 5.986 13.854 7.493 1.00 95.69 190 ALA A N 1
ATOM 1458 C CA . ALA A 1 190 ? 6.354 14.751 8.589 1.00 95.69 190 ALA A CA 1
ATOM 1459 C C . ALA A 1 190 ? 6.193 16.250 8.249 1.00 95.69 190 ALA A C 1
ATOM 1461 O O . ALA A 1 190 ? 6.031 17.066 9.161 1.00 95.69 190 ALA A O 1
ATOM 1462 N N . LYS A 1 191 ? 6.224 16.620 6.959 1.00 96.38 191 LYS A N 1
ATOM 1463 C CA . LYS A 1 191 ? 6.040 18.001 6.476 1.00 96.38 191 LYS A CA 1
ATOM 1464 C C . LYS A 1 191 ? 4.572 18.365 6.248 1.00 96.38 191 LYS A C 1
ATOM 1466 O O . LYS A 1 191 ? 4.255 19.549 6.157 1.00 96.38 191 LYS A O 1
ATOM 1471 N N . LEU A 1 192 ? 3.679 17.379 6.149 1.00 95.19 192 LEU A N 1
ATOM 1472 C CA . LEU A 1 192 ? 2.264 17.587 5.844 1.00 95.19 192 LEU A CA 1
ATOM 1473 C C . LEU A 1 192 ? 1.515 18.065 7.094 1.00 95.19 192 LEU A C 1
ATOM 1475 O O . LEU A 1 192 ? 0.929 17.285 7.841 1.00 95.19 192 LEU A O 1
ATOM 1479 N N . THR A 1 193 ? 1.529 19.375 7.338 1.00 94.12 193 THR A N 1
ATOM 1480 C CA . THR A 1 193 ? 0.862 19.987 8.500 1.00 94.12 193 THR A CA 1
ATOM 1481 C C . THR A 1 193 ? -0.650 19.793 8.490 1.00 94.12 193 THR A C 1
ATOM 1483 O O . THR A 1 193 ? -1.246 19.691 9.558 1.00 94.12 193 THR A O 1
ATOM 1486 N N . TRP A 1 194 ? -1.263 19.681 7.310 1.00 93.19 194 TRP A N 1
ATOM 1487 C CA . TRP A 1 194 ? -2.701 19.454 7.167 1.00 93.19 194 TRP A CA 1
ATOM 1488 C C . TRP A 1 194 ? -3.149 18.114 7.766 1.00 93.19 194 TRP A C 1
ATOM 1490 O O . TRP A 1 194 ? -4.260 18.023 8.278 1.00 93.19 194 TRP A O 1
ATOM 1500 N N . LEU A 1 195 ? -2.277 17.097 7.805 1.00 90.31 195 LEU A N 1
ATOM 1501 C CA . LEU A 1 195 ? -2.587 15.819 8.455 1.00 90.31 195 LEU A CA 1
ATOM 1502 C C . LEU A 1 195 ? -2.757 15.959 9.970 1.00 90.31 195 LEU A C 1
ATOM 1504 O O . LEU A 1 195 ? -3.470 15.169 10.575 1.00 90.31 195 LEU A O 1
ATOM 1508 N N . ARG A 1 196 ? -2.173 16.997 10.584 1.00 84.81 196 ARG A N 1
ATOM 1509 C CA . ARG A 1 196 ? -2.378 17.300 12.009 1.00 84.81 196 ARG A CA 1
ATOM 1510 C C . ARG A 1 196 ? -3.787 17.812 12.299 1.00 84.81 196 ARG A C 1
ATOM 1512 O O . ARG A 1 196 ? -4.235 17.756 13.433 1.00 84.81 196 ARG A O 1
ATOM 1519 N N . VAL A 1 197 ? -4.511 18.308 11.296 1.00 80.06 197 VAL A N 1
ATOM 1520 C CA . VAL A 1 197 ? -5.935 18.635 11.481 1.00 80.06 197 VAL A CA 1
ATOM 1521 C C . VAL A 1 197 ? -6.725 17.352 11.761 1.00 80.06 197 VAL A C 1
ATOM 1523 O O . VAL A 1 197 ? -7.646 17.353 12.567 1.00 80.06 197 VAL A O 1
ATOM 1526 N N . PHE A 1 198 ? -6.272 16.230 11.200 1.00 77.88 198 PHE A N 1
ATOM 1527 C CA . PHE A 1 198 ? -6.789 14.890 11.453 1.00 77.88 198 PHE A CA 1
ATOM 1528 C C . PHE A 1 198 ? -6.049 14.185 12.600 1.00 77.88 198 PHE A C 1
ATOM 1530 O O . PHE A 1 198 ? -5.838 12.977 12.524 1.00 77.88 198 PHE A O 1
ATOM 1537 N N . ASN A 1 199 ? -5.655 14.914 13.659 1.00 70.25 199 ASN A N 1
ATOM 1538 C CA . ASN A 1 199 ? -4.932 14.391 14.838 1.00 70.25 199 ASN A CA 1
ATOM 1539 C C . ASN A 1 199 ? -5.527 13.095 15.432 1.00 70.25 199 ASN A C 1
ATOM 1541 O O . ASN A 1 199 ? -4.844 12.389 16.170 1.00 70.25 199 ASN A O 1
ATOM 1545 N N . SER A 1 200 ? -6.784 12.789 15.117 1.00 77.44 200 SER A N 1
ATOM 1546 C CA . SER A 1 200 ? -7.500 11.564 15.464 1.00 77.44 200 SER A CA 1
ATOM 1547 C C . SER A 1 200 ? -6.918 10.290 14.837 1.00 77.44 200 SER A C 1
ATOM 1549 O O . SER A 1 200 ? -7.083 9.213 15.407 1.00 77.44 200 SER A O 1
ATOM 1551 N N . TYR A 1 201 ? -6.255 10.377 13.678 1.00 87.31 201 TYR A N 1
ATOM 1552 C CA . TYR A 1 201 ? -5.758 9.203 12.960 1.00 87.31 201 TYR A CA 1
ATOM 1553 C C . TYR A 1 201 ? -4.278 8.955 13.203 1.00 87.31 201 TYR A C 1
ATOM 1555 O O . TYR A 1 201 ? -3.420 9.786 12.900 1.00 87.31 201 TYR A O 1
ATOM 1563 N N . ALA A 1 202 ? -3.966 7.743 13.655 1.00 93.31 202 ALA A N 1
ATOM 1564 C CA . ALA A 1 202 ? -2.598 7.256 13.610 1.00 93.31 202 ALA A CA 1
ATOM 1565 C C . ALA A 1 202 ? -2.151 7.106 12.146 1.00 93.31 202 ALA A C 1
ATOM 1567 O O . ALA A 1 202 ? -2.923 6.656 11.297 1.00 93.31 202 ALA A O 1
ATOM 1568 N N . ILE A 1 203 ? -0.900 7.465 11.847 1.00 95.56 203 ILE A N 1
ATOM 1569 C CA . ILE A 1 203 ? -0.304 7.245 10.525 1.00 95.56 203 ILE A CA 1
ATOM 1570 C C . ILE A 1 203 ? 0.760 6.166 10.644 1.00 95.56 203 ILE A C 1
ATOM 1572 O O . ILE A 1 203 ? 1.790 6.341 11.296 1.00 95.56 203 ILE A O 1
ATOM 1576 N N . GLU A 1 204 ? 0.520 5.065 9.950 1.00 95.75 204 GLU A N 1
ATOM 1577 C CA . GLU A 1 204 ? 1.305 3.848 10.034 1.00 95.75 204 GLU A CA 1
ATOM 1578 C C . GLU A 1 204 ? 1.993 3.571 8.696 1.00 95.75 204 GLU A C 1
ATOM 1580 O O . GLU A 1 204 ? 1.359 3.273 7.686 1.00 95.75 204 GLU A O 1
ATOM 1585 N N . ILE A 1 205 ? 3.325 3.681 8.662 1.00 96.75 205 ILE A N 1
ATOM 1586 C CA . ILE A 1 205 ? 4.101 3.503 7.425 1.00 96.75 205 ILE A CA 1
ATOM 1587 C C . ILE A 1 205 ? 4.799 2.146 7.452 1.00 96.75 205 ILE A C 1
ATOM 1589 O O . ILE A 1 205 ? 5.719 1.887 8.248 1.00 96.75 205 ILE A O 1
ATOM 1593 N N . HIS A 1 206 ? 4.417 1.268 6.532 1.00 95.12 206 HIS A N 1
ATOM 1594 C CA . HIS A 1 206 ? 4.863 -0.119 6.520 1.00 95.12 206 HIS A CA 1
ATOM 1595 C C . HIS A 1 206 ? 5.377 -0.567 5.161 1.00 95.12 206 HIS A C 1
ATOM 1597 O O . HIS A 1 206 ? 5.120 0.032 4.125 1.00 95.12 206 HIS A O 1
ATOM 1603 N N . ARG A 1 207 ? 6.154 -1.654 5.184 1.00 92.50 207 ARG A N 1
ATOM 1604 C CA . ARG A 1 207 ? 6.499 -2.371 3.954 1.00 92.50 207 ARG A CA 1
ATOM 1605 C C . ARG A 1 207 ? 5.462 -3.451 3.706 1.00 92.50 207 ARG A C 1
ATOM 1607 O O . ARG A 1 207 ? 5.034 -4.070 4.680 1.00 92.50 207 ARG A O 1
ATOM 1614 N N . GLY A 1 208 ? 5.180 -3.712 2.439 1.00 84.94 208 GLY A N 1
ATOM 1615 C CA . GLY A 1 208 ? 4.203 -4.715 2.022 1.00 84.94 208 GLY A CA 1
ATOM 1616 C C . GLY A 1 208 ? 3.196 -4.198 1.004 1.00 84.94 208 GLY A C 1
ATOM 1617 O O . GLY A 1 208 ? 2.166 -4.837 0.846 1.00 84.94 208 GLY A O 1
ATOM 1618 N N . ALA A 1 209 ? 3.476 -3.070 0.332 1.00 82.38 209 ALA A N 1
ATOM 1619 C CA . ALA A 1 209 ? 2.680 -2.696 -0.833 1.00 82.38 209 ALA A CA 1
ATOM 1620 C C . ALA A 1 209 ? 2.728 -3.841 -1.854 1.00 82.38 209 ALA A C 1
ATOM 1622 O O . ALA A 1 209 ? 3.796 -4.456 -2.000 1.00 82.38 209 ALA A O 1
ATOM 1623 N N . PRO A 1 210 ? 1.618 -4.119 -2.556 1.00 70.06 210 PRO A N 1
ATOM 1624 C CA . PRO A 1 210 ? 1.563 -5.109 -3.605 1.00 70.06 210 PRO A CA 1
ATOM 1625 C C . PRO A 1 210 ? 2.658 -4.773 -4.600 1.00 70.06 210 PRO A C 1
ATOM 1627 O O . PRO A 1 210 ? 2.706 -3.704 -5.213 1.00 70.06 210 PRO A O 1
ATOM 1630 N N . ILE A 1 211 ? 3.596 -5.699 -4.709 1.00 65.12 211 ILE A N 1
ATOM 1631 C CA . ILE A 1 211 ? 4.611 -5.616 -5.731 1.00 65.12 211 ILE A CA 1
ATOM 1632 C C . ILE A 1 211 ? 3.924 -6.186 -6.959 1.00 65.12 211 ILE A C 1
ATOM 1634 O O . ILE A 1 211 ? 3.554 -7.360 -6.964 1.00 65.12 211 ILE A O 1
ATOM 1638 N N . LEU A 1 212 ? 3.690 -5.344 -7.967 1.00 59.53 212 LEU A N 1
ATOM 1639 C CA . LEU A 1 212 ? 3.136 -5.806 -9.234 1.00 59.53 212 LEU A CA 1
ATOM 1640 C C . LEU A 1 212 ? 3.959 -7.023 -9.668 1.00 59.53 212 LEU A C 1
ATOM 1642 O O . LEU A 1 212 ? 5.176 -6.929 -9.796 1.00 59.53 212 LEU A O 1
ATOM 1646 N N . ALA A 1 213 ? 3.327 -8.180 -9.871 1.00 53.84 213 ALA A N 1
ATOM 1647 C CA . ALA A 1 213 ? 4.057 -9.397 -10.237 1.00 53.84 213 ALA A CA 1
ATOM 1648 C C . ALA A 1 213 ? 4.909 -9.182 -11.509 1.00 53.84 213 ALA A C 1
ATOM 1650 O O . ALA A 1 213 ? 5.981 -9.761 -11.660 1.00 53.84 213 ALA A O 1
ATOM 1651 N N . ALA A 1 214 ? 4.483 -8.260 -12.382 1.00 53.03 214 ALA A N 1
ATOM 1652 C CA . ALA A 1 214 ? 5.254 -7.782 -13.526 1.00 53.03 214 ALA A CA 1
ATOM 1653 C C . ALA A 1 214 ? 6.594 -7.109 -13.150 1.00 53.03 214 ALA A C 1
ATOM 1655 O O . ALA A 1 214 ? 7.560 -7.222 -13.896 1.00 53.03 214 ALA A O 1
ATOM 1656 N N . SER A 1 215 ? 6.705 -6.438 -11.998 1.00 50.84 215 SER A N 1
ATOM 1657 C CA . SER A 1 215 ? 7.975 -5.870 -11.526 1.00 50.84 215 SER A CA 1
ATOM 1658 C C . SER A 1 215 ? 8.875 -6.894 -10.830 1.00 50.84 215 SER A C 1
ATOM 1660 O O . SER A 1 215 ? 10.092 -6.702 -10.834 1.00 50.84 215 SER A O 1
ATOM 1662 N N . GLN A 1 216 ? 8.309 -7.985 -10.299 1.00 53.62 216 GLN A N 1
ATOM 1663 C CA . GLN A 1 216 ? 9.050 -9.119 -9.720 1.00 53.62 216 GLN A CA 1
ATOM 1664 C C . GLN A 1 216 ? 9.525 -10.149 -10.745 1.00 53.62 216 GLN A C 1
ATOM 1666 O O . GLN A 1 216 ? 10.030 -11.196 -10.345 1.00 53.62 216 GLN A O 1
ATOM 1671 N N . GLN A 1 217 ? 9.372 -9.882 -12.047 1.00 58.41 217 GLN A N 1
ATOM 1672 C CA . GLN A 1 217 ? 9.930 -10.764 -13.068 1.00 58.41 217 GLN A CA 1
ATOM 1673 C C . GLN A 1 217 ? 11.388 -11.094 -12.714 1.00 58.41 217 GLN A C 1
ATOM 1675 O O . GLN A 1 217 ? 12.123 -10.158 -12.349 1.00 58.41 217 GLN A O 1
ATOM 1680 N N . PRO A 1 218 ? 11.782 -12.384 -12.789 1.00 59.75 218 PRO A N 1
ATOM 1681 C CA . PRO A 1 218 ? 13.154 -12.800 -12.546 1.00 59.75 218 PRO A CA 1
ATOM 1682 C C . PRO A 1 218 ? 14.087 -11.823 -13.253 1.00 59.75 218 PRO A C 1
ATOM 1684 O O . PRO A 1 218 ? 13.846 -11.454 -14.398 1.00 59.75 218 PRO A O 1
ATOM 1687 N N . THR A 1 219 ? 15.113 -11.317 -12.573 1.00 63.81 219 THR A N 1
ATOM 1688 C CA . THR A 1 219 ? 16.085 -10.440 -13.246 1.00 63.81 219 THR A CA 1
ATOM 1689 C C . THR A 1 219 ? 16.830 -11.190 -14.341 1.00 63.81 219 THR A C 1
ATOM 1691 O O . THR A 1 219 ? 17.274 -10.569 -15.303 1.00 63.81 219 THR A O 1
ATOM 1694 N N . SER A 1 220 ? 16.913 -12.512 -14.197 1.00 77.38 220 SER A N 1
ATOM 1695 C CA . SER A 1 220 ? 17.457 -13.436 -15.173 1.00 77.38 220 SER A CA 1
ATOM 1696 C C . SER A 1 220 ? 16.944 -14.857 -14.914 1.00 77.38 220 SER A C 1
ATOM 1698 O O . SER A 1 220 ? 16.681 -15.221 -13.766 1.00 77.38 220 SER A O 1
ATOM 1700 N N . VAL A 1 221 ? 16.838 -15.665 -15.965 1.00 82.62 221 VAL A N 1
ATOM 1701 C CA . VAL A 1 221 ? 16.704 -17.127 -15.898 1.00 82.62 221 VAL A CA 1
ATOM 1702 C C . VAL A 1 221 ? 18.085 -17.716 -16.207 1.00 82.62 221 VAL A C 1
ATOM 1704 O O . VAL A 1 221 ? 18.713 -17.255 -17.163 1.00 82.62 221 VAL A O 1
ATOM 1707 N N . PRO A 1 222 ? 18.598 -18.684 -15.420 1.00 87.38 222 PRO A N 1
ATOM 1708 C CA . PRO A 1 222 ? 19.862 -19.349 -15.731 1.00 87.38 222 PRO A CA 1
ATOM 1709 C C . PRO A 1 222 ? 19.873 -19.856 -17.174 1.00 87.38 222 PRO A C 1
ATOM 1711 O O . PRO A 1 222 ? 18.894 -20.460 -17.607 1.00 87.38 222 PRO A O 1
ATOM 1714 N N . LEU A 1 223 ? 20.960 -19.611 -17.911 1.00 87.44 223 LEU A N 1
ATOM 1715 C CA . LEU A 1 223 ? 21.058 -20.007 -19.322 1.00 87.44 223 LEU A CA 1
ATOM 1716 C C . LEU A 1 223 ? 20.877 -21.518 -19.521 1.00 87.44 223 LEU A C 1
ATOM 1718 O O . LEU A 1 223 ? 20.323 -21.920 -20.534 1.00 87.44 223 LEU A O 1
ATOM 1722 N N . ASP A 1 224 ? 21.270 -22.331 -18.538 1.00 89.56 224 ASP A N 1
ATOM 1723 C CA . ASP A 1 224 ? 21.122 -23.793 -18.569 1.00 89.56 224 ASP A CA 1
ATOM 1724 C C . ASP A 1 224 ? 19.654 -24.252 -18.579 1.00 89.56 224 ASP A C 1
ATOM 1726 O O . ASP A 1 224 ? 19.352 -25.372 -18.980 1.00 89.56 224 ASP A O 1
ATOM 1730 N N . ASN A 1 225 ? 18.732 -23.377 -18.164 1.00 85.31 225 ASN A N 1
ATOM 1731 C CA . ASN A 1 225 ? 17.292 -23.636 -18.175 1.00 85.31 225 ASN A CA 1
ATOM 1732 C C . ASN A 1 225 ? 16.613 -23.114 -19.450 1.00 85.31 225 ASN A C 1
ATOM 1734 O O . ASN A 1 225 ? 15.386 -23.137 -19.544 1.00 85.31 225 ASN A O 1
ATOM 1738 N N . LEU A 1 226 ? 17.385 -22.577 -20.396 1.00 87.00 226 LEU A N 1
ATOM 1739 C CA . LEU A 1 226 ? 16.887 -22.003 -21.634 1.00 87.00 226 LEU A CA 1
ATOM 1740 C C . LEU A 1 226 ? 17.251 -22.901 -22.814 1.00 87.00 226 LEU A C 1
ATOM 1742 O O . LEU A 1 226 ? 18.400 -23.306 -22.971 1.00 87.00 226 LEU A O 1
ATOM 1746 N N . ASP A 1 227 ? 16.287 -23.153 -23.697 1.00 88.44 227 ASP A N 1
ATOM 1747 C CA . ASP A 1 227 ? 16.576 -23.767 -24.991 1.00 88.44 227 ASP A CA 1
ATOM 1748 C C . ASP A 1 227 ? 17.304 -22.759 -25.893 1.00 88.44 227 ASP A C 1
ATOM 1750 O O . ASP A 1 227 ? 16.707 -21.843 -26.468 1.00 88.44 227 ASP A O 1
ATOM 1754 N N . LEU A 1 228 ? 18.625 -22.894 -25.970 1.00 89.69 228 LEU A N 1
ATOM 1755 C CA . LEU A 1 228 ? 19.482 -22.082 -26.831 1.00 89.69 228 LEU A CA 1
ATOM 1756 C C . LEU A 1 228 ? 19.798 -22.772 -28.170 1.00 89.69 228 LEU A C 1
ATOM 1758 O O . LEU A 1 228 ? 20.575 -22.235 -28.961 1.00 89.69 228 LEU A O 1
ATOM 1762 N N . GLY A 1 229 ? 19.212 -23.945 -28.440 1.00 91.44 229 GLY A N 1
ATOM 1763 C CA . GLY A 1 229 ? 19.421 -24.691 -29.682 1.00 91.44 229 GLY A CA 1
ATOM 1764 C C . GLY A 1 229 ? 18.723 -24.052 -30.883 1.00 91.44 229 GLY A C 1
ATOM 1765 O O . GLY A 1 229 ? 19.213 -24.146 -32.010 1.00 91.44 229 GLY A O 1
ATOM 1766 N N . HIS A 1 230 ? 17.622 -23.341 -30.635 1.00 90.38 230 HIS A N 1
ATOM 1767 C CA . HIS A 1 230 ? 16.755 -22.788 -31.673 1.00 90.38 230 HIS A CA 1
ATOM 1768 C C . HIS A 1 230 ? 16.615 -21.265 -31.529 1.00 90.38 230 HIS A C 1
ATOM 1770 O O . HIS A 1 230 ? 15.718 -20.781 -30.837 1.00 90.38 230 HIS A O 1
ATOM 1776 N N . PRO A 1 231 ? 17.513 -20.469 -32.141 1.00 92.12 231 PRO A N 1
ATOM 1777 C CA . PRO A 1 231 ? 17.349 -19.023 -32.160 1.00 92.12 231 PRO A CA 1
ATOM 1778 C C . PRO A 1 231 ? 16.145 -18.627 -33.024 1.00 92.12 231 PRO A C 1
ATOM 1780 O O . PRO A 1 231 ? 15.909 -19.186 -34.095 1.00 92.12 231 PRO A O 1
ATOM 1783 N N . PHE A 1 232 ? 15.413 -17.614 -32.576 1.00 90.75 232 PHE A N 1
ATOM 1784 C CA . PHE A 1 232 ? 14.389 -16.950 -33.363 1.00 90.75 232 PHE A CA 1
ATOM 1785 C C . PHE A 1 232 ? 15.044 -16.238 -34.560 1.00 90.75 232 PHE A C 1
ATOM 1787 O O . PHE A 1 232 ? 16.024 -15.507 -34.367 1.00 90.75 232 PHE A O 1
ATOM 1794 N N . PRO A 1 233 ? 14.529 -16.422 -35.788 1.00 89.44 233 PRO A N 1
ATOM 1795 C CA . PRO A 1 233 ? 15.123 -15.829 -36.976 1.00 89.44 233 PRO A CA 1
ATOM 1796 C C . PRO A 1 233 ? 15.020 -14.302 -36.916 1.00 89.44 233 PRO A C 1
ATOM 1798 O O . PRO A 1 233 ? 13.933 -13.736 -36.801 1.00 89.44 233 PRO A O 1
ATOM 1801 N N . LEU A 1 234 ? 16.164 -13.627 -37.012 1.00 86.81 234 LEU A N 1
ATOM 1802 C CA . LEU A 1 234 ? 16.234 -12.176 -37.158 1.00 86.81 234 LEU A CA 1
ATOM 1803 C C . LEU A 1 234 ? 16.481 -11.815 -38.631 1.00 86.81 234 LEU A C 1
ATOM 1805 O O . LEU A 1 234 ? 17.181 -12.552 -39.329 1.00 86.81 234 LEU A O 1
ATOM 1809 N N . PRO A 1 235 ? 15.944 -10.683 -39.122 1.00 88.50 235 PRO A N 1
ATOM 1810 C CA . PRO A 1 235 ? 16.321 -10.139 -40.420 1.00 88.50 235 PRO A CA 1
ATOM 1811 C C . PRO A 1 235 ? 17.837 -9.955 -40.531 1.00 88.50 235 PRO A C 1
ATOM 1813 O O . PRO A 1 235 ? 18.482 -9.489 -39.590 1.00 88.50 235 PRO A O 1
ATOM 1816 N N . SER A 1 236 ? 18.393 -10.223 -41.714 1.00 85.06 236 SER A N 1
ATOM 1817 C CA . SER A 1 236 ? 19.828 -10.062 -42.004 1.00 85.06 236 SER A CA 1
ATOM 1818 C C . SER A 1 236 ? 20.349 -8.634 -41.787 1.00 85.06 236 SER A C 1
ATOM 1820 O O . SER A 1 236 ? 21.546 -8.423 -41.626 1.00 85.06 236 SER A O 1
ATOM 1822 N N . SER A 1 237 ? 19.462 -7.638 -41.722 1.00 85.12 237 SER A N 1
ATOM 1823 C CA . SER A 1 237 ? 19.806 -6.247 -41.422 1.00 85.12 237 SER A CA 1
ATOM 1824 C C . SER A 1 237 ? 20.196 -5.983 -39.960 1.00 85.12 237 SER A C 1
ATOM 1826 O O . SER A 1 237 ? 20.750 -4.922 -39.678 1.00 85.12 237 SER A O 1
ATOM 1828 N N . ILE A 1 238 ? 19.909 -6.900 -39.027 1.00 78.75 238 ILE A N 1
ATOM 1829 C CA . ILE A 1 238 ? 20.091 -6.682 -37.578 1.00 78.75 238 ILE A CA 1
ATOM 1830 C C . ILE A 1 238 ? 21.486 -7.109 -37.075 1.00 78.75 238 ILE A C 1
ATOM 1832 O O . ILE A 1 238 ? 21.869 -6.675 -35.991 1.00 78.75 238 ILE A O 1
ATOM 1836 N N . SER A 1 239 ? 22.276 -7.819 -37.899 1.00 79.75 239 SER A N 1
ATOM 1837 C CA . SER A 1 239 ? 23.648 -8.332 -37.673 1.00 79.75 239 SER A CA 1
ATOM 1838 C C . SER A 1 239 ? 23.722 -9.848 -37.458 1.00 79.75 239 SER A C 1
ATOM 1840 O O . SER A 1 239 ? 23.021 -10.403 -36.613 1.00 79.75 239 SER A O 1
ATOM 1842 N N . ASP A 1 240 ? 24.662 -10.500 -38.151 1.00 85.88 240 ASP A N 1
ATOM 1843 C CA . ASP A 1 240 ? 24.895 -11.957 -38.130 1.00 85.88 240 ASP A CA 1
ATOM 1844 C C . ASP A 1 240 ? 25.386 -12.496 -36.771 1.00 85.88 240 ASP A C 1
ATOM 1846 O O . ASP A 1 240 ? 25.457 -13.704 -36.549 1.00 85.88 240 ASP A O 1
ATOM 1850 N N . ASN A 1 241 ? 25.758 -11.608 -35.846 1.00 90.75 241 ASN A N 1
ATOM 1851 C CA . ASN A 1 241 ? 26.311 -11.964 -34.537 1.00 90.75 241 ASN A CA 1
ATOM 1852 C C . ASN A 1 241 ? 25.316 -11.838 -33.374 1.00 90.75 241 ASN A C 1
ATOM 1854 O O . ASN A 1 241 ? 25.734 -11.998 -32.223 1.00 90.75 241 ASN A O 1
ATOM 1858 N N . ILE A 1 242 ? 24.044 -11.534 -33.649 1.00 91.88 242 ILE A N 1
ATOM 1859 C CA . ILE A 1 242 ? 22.989 -11.435 -32.636 1.00 91.88 242 ILE A CA 1
ATOM 1860 C C . ILE A 1 242 ? 22.053 -12.630 -32.783 1.00 91.88 242 ILE A C 1
ATOM 1862 O O . ILE A 1 242 ? 21.465 -12.854 -33.837 1.00 91.88 242 ILE A O 1
ATOM 1866 N N . ARG A 1 243 ? 21.879 -13.384 -31.697 1.00 93.06 243 ARG A N 1
ATOM 1867 C CA . ARG A 1 243 ? 20.891 -14.460 -31.600 1.00 93.06 243 ARG A CA 1
ATOM 1868 C C . ARG A 1 243 ? 19.829 -14.071 -30.587 1.00 93.06 243 ARG A C 1
ATOM 1870 O O . ARG A 1 243 ? 20.147 -13.793 -29.431 1.00 93.06 243 ARG A O 1
ATOM 1877 N N . LEU A 1 244 ? 18.577 -14.034 -31.028 1.00 93.62 244 LEU A N 1
ATOM 1878 C CA . LEU A 1 244 ? 17.425 -13.857 -30.154 1.00 93.62 244 LEU A CA 1
ATOM 1879 C C . LEU A 1 244 ? 16.862 -15.233 -29.816 1.00 93.62 244 LEU A C 1
ATOM 1881 O O . LEU A 1 244 ? 16.591 -16.015 -30.713 1.00 93.62 244 LEU A O 1
ATOM 1885 N N . HIS A 1 245 ? 16.640 -15.510 -28.543 1.00 93.88 245 HIS A N 1
ATOM 1886 C CA . HIS A 1 245 ? 15.888 -16.673 -28.092 1.00 93.88 245 HIS A CA 1
ATOM 1887 C C . HIS A 1 245 ? 14.635 -16.200 -27.367 1.00 93.88 245 HIS A C 1
ATOM 1889 O O . HIS A 1 245 ? 14.675 -15.200 -26.645 1.00 93.88 245 HIS A O 1
ATOM 1895 N N . ILE A 1 246 ? 13.526 -16.900 -27.586 1.00 92.12 246 ILE A N 1
ATOM 1896 C CA . ILE A 1 246 ? 12.234 -16.588 -26.982 1.00 92.12 246 ILE A CA 1
ATOM 1897 C C . ILE A 1 246 ? 11.780 -17.828 -26.221 1.00 92.12 246 ILE A C 1
ATOM 1899 O O . ILE A 1 246 ? 11.563 -18.875 -26.821 1.00 92.12 246 ILE A O 1
ATOM 1903 N N . HIS A 1 247 ? 11.634 -17.699 -24.908 1.00 90.75 247 HIS A N 1
ATOM 1904 C CA . HIS A 1 247 ? 11.216 -18.780 -24.022 1.00 90.75 247 HIS A CA 1
ATOM 1905 C C . HIS A 1 247 ? 9.882 -18.440 -23.393 1.00 90.75 247 HIS A C 1
ATOM 1907 O O . HIS A 1 247 ? 9.728 -17.375 -22.793 1.00 90.75 247 HIS A O 1
ATOM 1913 N N . LEU A 1 248 ? 8.925 -19.349 -23.516 1.00 88.25 248 LEU A N 1
ATOM 1914 C CA . LEU A 1 248 ? 7.613 -19.216 -22.900 1.00 88.25 248 LEU A CA 1
ATOM 1915 C C . LEU A 1 248 ? 7.543 -20.088 -21.653 1.00 88.25 248 LEU A C 1
ATOM 1917 O O . LEU A 1 248 ? 8.126 -21.165 -21.600 1.00 88.25 248 LEU A O 1
ATOM 1921 N N . GLU A 1 249 ? 6.839 -19.599 -20.641 1.00 85.12 249 GLU A N 1
ATOM 1922 C CA . GLU A 1 249 ? 6.470 -20.383 -19.467 1.00 85.12 249 GLU A CA 1
ATOM 1923 C C . GLU A 1 249 ? 5.670 -21.622 -19.899 1.00 85.12 249 GLU A C 1
ATOM 1925 O O . GLU A 1 249 ? 4.684 -21.496 -20.630 1.00 85.12 249 GLU A O 1
ATOM 1930 N N . ASN A 1 250 ? 6.120 -22.806 -19.470 1.00 80.81 250 ASN A N 1
ATOM 1931 C CA . ASN A 1 250 ? 5.454 -24.072 -19.769 1.00 80.81 250 ASN A CA 1
ATOM 1932 C C . ASN A 1 250 ? 4.077 -24.137 -19.093 1.00 80.81 250 ASN A C 1
ATOM 1934 O O . ASN A 1 250 ? 3.918 -23.734 -17.942 1.00 80.81 250 ASN A O 1
ATOM 1938 N N . ASP A 1 251 ? 3.100 -24.723 -19.787 1.00 69.00 251 ASP A N 1
ATOM 1939 C CA . ASP A 1 251 ? 1.733 -24.912 -19.274 1.00 69.00 251 ASP A CA 1
ATOM 1940 C C . ASP A 1 251 ? 1.591 -26.057 -18.275 1.00 69.00 251 ASP A C 1
ATOM 1942 O O . ASP A 1 251 ? 0.509 -26.256 -17.719 1.00 69.00 251 ASP A O 1
ATOM 1946 N N . GLU A 1 252 ? 2.646 -26.844 -18.067 1.00 66.88 252 GLU A N 1
ATOM 1947 C CA . GLU A 1 252 ? 2.578 -28.071 -17.283 1.00 66.88 252 GLU A CA 1
ATOM 1948 C C . GLU A 1 252 ? 2.203 -27.764 -15.821 1.00 66.88 252 GLU A C 1
ATOM 1950 O O . GLU A 1 252 ? 3.038 -27.429 -14.985 1.00 66.88 252 GLU A O 1
ATOM 1955 N N . GLY A 1 253 ? 0.905 -27.859 -15.516 1.00 59.41 253 GLY A N 1
ATOM 1956 C CA . GLY A 1 253 ? 0.351 -27.790 -14.164 1.00 59.41 253 GLY A CA 1
ATOM 1957 C C . GLY A 1 253 ? -0.337 -26.483 -13.761 1.00 59.41 253 GLY A C 1
ATOM 1958 O O . GLY A 1 253 ? -0.851 -26.417 -12.644 1.00 59.41 253 GLY A O 1
ATOM 1959 N N . SER A 1 254 ? -0.412 -25.462 -14.621 1.00 53.00 254 SER A N 1
ATOM 1960 C CA . SER A 1 254 ? -1.137 -24.225 -14.291 1.00 53.00 254 SER A CA 1
ATOM 1961 C C . SER A 1 254 ? -2.446 -24.123 -15.074 1.00 53.00 254 SER A C 1
ATOM 1963 O O . SER A 1 254 ? -2.464 -23.869 -16.274 1.00 53.00 254 SER A O 1
ATOM 1965 N N . ALA A 1 255 ? -3.571 -24.329 -14.378 1.00 55.75 255 ALA A N 1
ATOM 1966 C CA . ALA A 1 255 ? -4.892 -23.963 -14.885 1.00 55.75 255 ALA A CA 1
ATOM 1967 C C . ALA A 1 255 ? -4.812 -22.521 -15.411 1.00 55.75 255 ALA A C 1
ATOM 1969 O O . ALA A 1 255 ? -4.423 -21.633 -14.653 1.00 55.75 255 ALA A O 1
ATOM 1970 N N . GLY A 1 256 ? -5.077 -22.343 -16.711 1.00 56.88 256 GLY A N 1
ATOM 1971 C CA . GLY A 1 256 ? -4.710 -21.177 -17.520 1.00 56.88 256 GLY A CA 1
ATOM 1972 C C . GLY A 1 256 ? -4.529 -19.876 -16.738 1.00 56.88 256 GLY A C 1
ATOM 1973 O O . GLY A 1 256 ? -5.465 -19.357 -16.129 1.00 56.88 256 GLY A O 1
ATOM 1974 N N . SER A 1 257 ? -3.310 -19.334 -16.761 1.00 57.94 257 SER A N 1
ATOM 1975 C CA . SER A 1 257 ? -3.014 -18.044 -16.140 1.00 57.94 257 SER A CA 1
ATOM 1976 C C . SER A 1 257 ? -3.935 -16.966 -16.720 1.00 57.94 257 SER A C 1
ATOM 1978 O O . SER A 1 257 ? -3.777 -16.549 -17.869 1.00 57.94 257 SER A O 1
ATOM 1980 N N . ALA A 1 258 ? -4.860 -16.453 -15.901 1.00 59.09 258 ALA A N 1
ATOM 1981 C CA . ALA A 1 258 ? -5.734 -15.330 -16.258 1.00 59.09 258 ALA A CA 1
ATOM 1982 C C . ALA A 1 258 ? -4.946 -14.062 -16.659 1.00 59.09 258 ALA A C 1
ATOM 1984 O O . ALA A 1 258 ? -5.481 -13.160 -17.298 1.00 59.09 258 ALA A O 1
ATOM 1985 N N . CYS A 1 259 ? -3.658 -14.004 -16.304 1.00 62.72 259 CYS A N 1
ATOM 1986 C CA . CYS A 1 259 ? -2.746 -12.898 -16.580 1.00 62.72 259 CYS A CA 1
ATOM 1987 C C . CYS A 1 259 ? -1.794 -13.178 -17.761 1.00 62.72 259 CYS A C 1
ATOM 1989 O O . CYS A 1 259 ? -0.805 -12.456 -17.926 1.00 62.72 259 CYS A O 1
ATOM 1991 N N . GLY A 1 260 ? -2.042 -14.232 -18.548 1.00 74.44 260 GLY A N 1
ATOM 1992 C CA . GLY A 1 260 ? -1.175 -14.642 -19.653 1.00 74.44 260 GLY A CA 1
ATOM 1993 C C . GLY A 1 260 ? 0.104 -15.364 -19.214 1.00 74.44 260 GLY A C 1
ATOM 1994 O O . GLY A 1 260 ? 0.362 -15.519 -18.014 1.00 74.44 260 GLY A O 1
ATOM 1995 N N . ARG A 1 261 ? 0.913 -15.792 -20.188 1.00 79.56 261 ARG A N 1
ATOM 1996 C CA . ARG A 1 261 ? 2.164 -16.546 -19.970 1.00 79.56 261 ARG A CA 1
ATOM 1997 C C . ARG A 1 261 ? 3.366 -15.623 -19.880 1.00 79.56 261 ARG A C 1
ATOM 1999 O O . ARG A 1 261 ? 3.433 -14.627 -20.605 1.00 79.56 261 ARG A O 1
ATOM 2006 N N . LEU A 1 262 ? 4.325 -15.935 -19.012 1.00 82.81 262 LEU A N 1
ATOM 2007 C CA . LEU A 1 262 ? 5.598 -15.222 -19.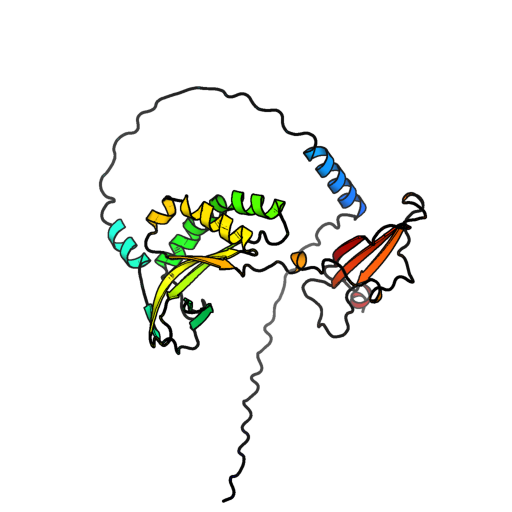000 1.00 82.81 262 LEU A CA 1
ATOM 2008 C C . LEU A 1 262 ? 6.422 -15.581 -20.249 1.00 82.81 262 LEU A C 1
ATOM 2010 O O . LEU A 1 262 ? 6.520 -16.741 -20.631 1.00 82.81 262 LEU A O 1
ATOM 2014 N N . CYS A 1 263 ? 7.018 -14.572 -20.877 1.00 88.06 263 CYS A N 1
ATOM 2015 C CA . CYS A 1 263 ? 7.890 -14.704 -22.039 1.00 88.06 263 CYS A CA 1
ATOM 2016 C C . CYS A 1 263 ? 9.249 -14.077 -21.721 1.00 88.06 263 CYS A C 1
ATOM 2018 O O . CYS A 1 263 ? 9.317 -12.889 -21.397 1.00 88.06 263 CYS A O 1
ATOM 2020 N N . CYS A 1 264 ? 10.324 -14.853 -21.809 1.00 91.50 264 CYS A N 1
ATOM 2021 C CA . CYS A 1 264 ? 11.699 -14.392 -21.673 1.00 91.50 264 CYS A CA 1
ATOM 2022 C C . CYS A 1 264 ? 12.331 -14.244 -23.061 1.00 91.50 264 CYS A C 1
ATOM 2024 O O . CYS A 1 264 ? 12.370 -15.186 -23.841 1.00 91.50 264 CYS A O 1
ATOM 2026 N N . PHE A 1 265 ? 12.839 -13.056 -23.360 1.00 92.69 265 PHE A N 1
ATOM 2027 C CA . PHE A 1 265 ? 13.656 -12.770 -24.528 1.00 92.69 265 PHE A CA 1
ATOM 2028 C C . PHE A 1 265 ? 15.111 -12.753 -24.085 1.00 92.69 265 PHE A C 1
ATOM 2030 O O . PHE A 1 265 ? 15.488 -11.917 -23.262 1.00 92.69 265 PHE A O 1
ATOM 2037 N N . THR A 1 266 ? 15.925 -13.640 -24.640 1.00 93.81 266 THR A N 1
ATOM 2038 C CA . THR A 1 266 ? 17.362 -13.707 -24.372 1.00 93.81 266 THR A CA 1
ATOM 2039 C C . THR A 1 266 ? 18.115 -13.299 -25.627 1.00 93.81 266 THR A C 1
ATOM 2041 O O . THR A 1 266 ? 18.032 -13.977 -26.646 1.00 93.81 266 THR A O 1
ATOM 2044 N N . LEU A 1 267 ? 18.844 -12.187 -25.563 1.00 93.75 267 LEU A N 1
ATOM 2045 C CA . LEU A 1 267 ? 19.736 -11.752 -26.630 1.00 93.75 267 LEU A CA 1
ATOM 2046 C C . LEU A 1 267 ? 21.160 -12.198 -26.307 1.00 93.75 267 LEU A C 1
ATOM 2048 O O . LEU A 1 267 ? 21.712 -11.829 -25.269 1.00 93.75 267 LEU A O 1
ATOM 2052 N N . LEU A 1 268 ? 21.750 -12.963 -27.220 1.00 93.88 268 LEU A N 1
ATOM 2053 C CA . LEU A 1 268 ? 23.146 -13.376 -27.185 1.00 93.88 268 LEU A CA 1
ATOM 2054 C C . LEU A 1 268 ? 23.904 -12.648 -28.291 1.00 93.88 268 LEU A C 1
ATOM 2056 O O . LEU A 1 268 ? 23.569 -12.779 -29.467 1.00 93.88 268 LEU A O 1
ATOM 2060 N N . GLN A 1 269 ? 24.944 -11.913 -27.913 1.00 94.25 269 GLN A N 1
ATOM 2061 C CA . GLN A 1 269 ? 25.888 -11.295 -28.836 1.00 94.25 269 GLN A CA 1
ATOM 2062 C C . GLN A 1 269 ? 27.276 -11.870 -28.561 1.00 94.25 269 GLN A C 1
ATOM 2064 O O . GLN A 1 269 ? 27.641 -12.052 -27.399 1.00 94.25 269 GLN A O 1
ATOM 2069 N N . ASN A 1 270 ? 28.043 -12.179 -29.610 1.00 89.31 270 ASN A N 1
ATOM 2070 C CA . ASN A 1 270 ? 29.370 -12.787 -29.464 1.00 89.31 270 ASN A CA 1
ATOM 2071 C C . ASN A 1 270 ? 30.216 -12.052 -28.407 1.00 89.31 270 ASN A C 1
ATOM 2073 O O . ASN A 1 270 ? 30.390 -10.835 -28.478 1.00 89.31 270 ASN A O 1
ATOM 2077 N N . ASN A 1 271 ? 30.735 -12.809 -27.435 1.00 86.38 271 ASN A N 1
ATOM 2078 C CA . ASN A 1 271 ? 31.575 -12.336 -26.326 1.00 86.38 271 ASN A CA 1
ATOM 2079 C C . ASN A 1 271 ? 30.929 -11.313 -25.372 1.00 86.38 271 ASN A C 1
ATOM 2081 O O . ASN A 1 271 ? 31.640 -10.699 -24.580 1.00 86.38 271 ASN A O 1
ATOM 2085 N N . SER A 1 272 ? 29.611 -11.120 -25.429 1.00 90.38 272 SER A N 1
ATOM 2086 C CA . SER A 1 272 ? 28.878 -10.250 -24.505 1.00 90.38 272 SER A CA 1
ATOM 2087 C C . SER A 1 272 ? 28.056 -11.073 -23.520 1.00 90.38 272 SER A C 1
ATOM 2089 O O . SER A 1 272 ? 27.637 -12.191 -23.823 1.00 90.38 272 SER A O 1
ATOM 2091 N N . GLU A 1 273 ? 27.802 -10.509 -22.340 1.00 89.50 273 GLU A N 1
ATOM 2092 C CA . GLU A 1 273 ? 26.873 -11.114 -21.390 1.00 89.50 273 GLU A CA 1
ATOM 2093 C C . GLU A 1 2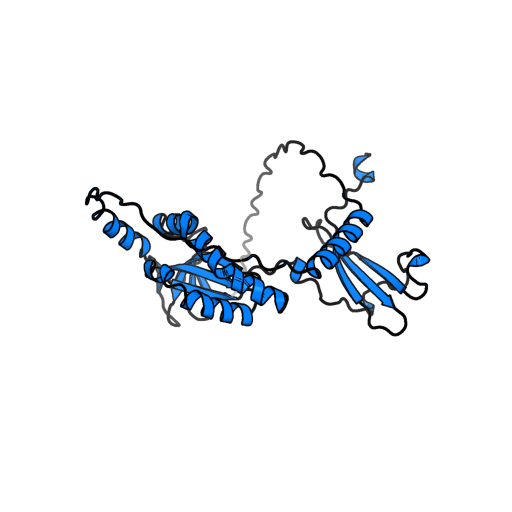73 ? 25.454 -11.181 -21.989 1.00 89.50 273 GLU A C 1
ATOM 2095 O O . GLU A 1 273 ? 25.036 -10.258 -22.699 1.00 89.50 273 GLU A O 1
ATOM 2100 N N . PRO A 1 274 ? 24.698 -12.260 -21.719 1.00 91.94 274 PRO A N 1
ATOM 2101 C CA . PRO A 1 274 ? 23.329 -12.406 -22.195 1.00 91.94 274 PRO A CA 1
ATOM 2102 C C . PRO A 1 274 ? 22.445 -11.278 -21.660 1.00 91.94 274 PRO A C 1
ATOM 2104 O O . PRO A 1 274 ? 22.411 -11.003 -20.459 1.00 91.94 274 PRO A O 1
ATOM 2107 N N . VAL A 1 275 ? 21.656 -10.663 -22.539 1.00 91.50 275 VAL A N 1
ATOM 2108 C CA . VAL A 1 275 ? 20.660 -9.669 -22.128 1.00 91.50 275 VAL A CA 1
ATOM 2109 C C . VAL A 1 275 ? 19.294 -10.326 -22.108 1.00 91.50 275 VAL A C 1
ATOM 2111 O O . VAL A 1 275 ? 18.749 -10.674 -23.152 1.00 91.50 275 VAL A O 1
ATOM 2114 N N . GLN A 1 276 ? 18.722 -10.456 -20.914 1.00 92.25 276 GLN A N 1
ATOM 2115 C CA . GLN A 1 276 ? 17.384 -11.007 -20.735 1.00 92.25 276 GLN A CA 1
ATOM 2116 C C . GLN A 1 276 ? 16.346 -9.911 -20.500 1.00 92.25 276 GLN A C 1
ATOM 2118 O O . GLN A 1 276 ? 16.553 -8.957 -19.740 1.00 92.25 276 GLN A O 1
ATOM 2123 N N . ARG A 1 277 ? 15.201 -10.045 -21.167 1.00 87.69 277 ARG A N 1
ATOM 2124 C CA . ARG A 1 277 ? 14.013 -9.208 -20.991 1.00 87.69 277 ARG A CA 1
ATOM 2125 C C . ARG A 1 277 ? 12.807 -10.099 -20.787 1.00 87.69 277 ARG A C 1
ATOM 2127 O O . ARG A 1 277 ? 12.699 -11.145 -21.402 1.00 87.69 277 ARG A O 1
ATOM 2134 N N . PHE A 1 278 ? 11.888 -9.666 -19.943 1.00 85.62 278 PHE A N 1
ATOM 2135 C CA . PHE A 1 278 ? 10.693 -10.430 -19.633 1.00 85.62 278 PHE A CA 1
ATOM 2136 C C . PHE A 1 278 ? 9.468 -9.626 -20.054 1.00 85.62 278 PHE A C 1
ATOM 2138 O O . PHE A 1 278 ? 9.399 -8.415 -19.850 1.00 85.62 278 PHE A O 1
ATOM 2145 N N . SER A 1 279 ? 8.503 -10.306 -20.653 1.00 84.38 279 SER A N 1
ATOM 2146 C CA . SER A 1 279 ? 7.184 -9.782 -20.995 1.00 84.38 279 SER A CA 1
ATOM 2147 C C . SER A 1 279 ? 6.121 -10.797 -20.587 1.00 84.38 279 SER A C 1
ATOM 2149 O O . SER A 1 279 ? 6.444 -11.909 -20.175 1.00 84.38 279 SER A O 1
ATOM 2151 N N . ARG A 1 280 ? 4.848 -10.422 -20.679 1.00 81.56 280 ARG A N 1
ATOM 2152 C CA . ARG A 1 280 ? 3.730 -11.363 -20.575 1.00 81.56 280 ARG A CA 1
ATOM 2153 C C . ARG A 1 280 ? 2.973 -11.377 -21.892 1.00 81.56 280 ARG A C 1
ATOM 2155 O O . ARG A 1 280 ? 2.621 -10.318 -22.405 1.00 81.56 280 ARG A O 1
ATOM 2162 N N . LEU A 1 281 ? 2.719 -12.568 -22.417 1.00 79.56 281 LEU A N 1
ATOM 2163 C CA . LEU A 1 281 ? 1.803 -12.776 -23.530 1.00 79.56 281 LEU A CA 1
ATOM 2164 C C . LEU A 1 281 ? 0.399 -12.929 -22.948 1.00 79.56 281 LEU A C 1
ATOM 2166 O O . LEU A 1 281 ? 0.081 -13.956 -22.350 1.00 79.56 281 LEU A O 1
ATOM 2170 N N . GLY A 1 282 ? -0.411 -11.875 -23.048 1.00 72.62 282 GLY A N 1
ATOM 2171 C CA . GLY A 1 282 ? -1.814 -11.914 -22.639 1.00 72.62 282 GLY A CA 1
ATOM 2172 C C . GLY A 1 282 ? -2.623 -12.799 -23.585 1.00 72.62 282 GLY A C 1
ATOM 2173 O O . GLY A 1 282 ? -2.490 -12.625 -24.788 1.00 72.62 282 GLY A O 1
ATOM 2174 N N . GLY A 1 283 ? -3.416 -13.722 -23.024 1.00 63.03 283 GLY A N 1
ATOM 2175 C CA . GLY A 1 283 ? -4.424 -14.556 -23.696 1.00 63.03 283 GLY A CA 1
ATOM 2176 C C . GLY A 1 283 ? -4.085 -15.024 -25.114 1.00 63.03 283 GLY A C 1
ATOM 2177 O O . GLY A 1 283 ? -4.342 -14.306 -26.075 1.00 63.03 283 GLY A O 1
ATOM 2178 N N . MET A 1 284 ? -3.590 -16.254 -25.264 1.00 56.03 284 MET A N 1
ATOM 2179 C CA . MET A 1 284 ? -3.602 -16.904 -26.575 1.00 56.03 284 MET A CA 1
ATOM 2180 C C . MET A 1 284 ? -5.045 -17.277 -26.915 1.00 56.03 284 MET A C 1
ATOM 2182 O O . MET A 1 284 ? -5.654 -18.087 -26.221 1.00 56.03 284 MET A O 1
ATOM 2186 N N . LEU A 1 285 ? -5.598 -16.651 -27.952 1.00 52.41 285 LEU A N 1
ATOM 2187 C CA . LEU A 1 285 ? -6.800 -17.154 -28.602 1.00 52.41 285 LEU A CA 1
ATOM 2188 C C . LEU A 1 285 ? -6.355 -18.290 -29.510 1.00 52.41 285 LEU A C 1
ATOM 2190 O O . LEU A 1 285 ? -5.648 -18.058 -30.491 1.00 52.41 285 LEU A O 1
ATOM 2194 N N . ASP A 1 286 ? -6.734 -19.505 -29.146 1.00 56.34 286 ASP A N 1
ATOM 2195 C CA . ASP A 1 286 ? -6.642 -20.628 -30.058 1.00 56.34 286 ASP A CA 1
ATOM 2196 C C . ASP A 1 286 ? -7.740 -20.455 -31.115 1.00 56.34 286 ASP A C 1
ATOM 2198 O O . ASP A 1 286 ? -8.930 -20.584 -30.827 1.00 56.34 286 ASP A O 1
ATOM 2202 N N . ILE A 1 287 ? -7.338 -20.042 -32.316 1.00 54.38 287 ILE A N 1
ATOM 2203 C CA . ILE A 1 287 ? -8.264 -19.819 -33.431 1.00 54.38 287 ILE A CA 1
ATOM 2204 C C . ILE A 1 287 ? -8.752 -21.170 -33.978 1.00 54.38 287 ILE A C 1
ATOM 2206 O O . ILE A 1 287 ? -9.856 -21.237 -34.512 1.00 54.38 287 ILE A O 1
ATOM 2210 N N . GLU A 1 288 ? -7.977 -22.245 -33.801 1.00 58.66 288 GLU A N 1
ATOM 2211 C CA . GLU A 1 288 ? -8.348 -23.586 -34.260 1.00 58.66 288 GLU A CA 1
ATOM 2212 C C . GLU A 1 288 ? -9.433 -24.185 -33.357 1.00 58.66 288 GLU A C 1
ATOM 2214 O O . GLU A 1 288 ? -10.413 -24.724 -33.861 1.00 58.66 288 GLU A O 1
ATOM 2219 N N . ALA A 1 289 ? -9.357 -23.958 -32.042 1.00 53.72 289 ALA A N 1
ATOM 2220 C CA . ALA A 1 289 ? -10.405 -24.365 -31.099 1.00 53.72 289 ALA A CA 1
ATOM 2221 C C . ALA A 1 289 ? -11.726 -23.572 -31.225 1.00 53.72 289 ALA A C 1
ATOM 2223 O O . ALA A 1 289 ? -12.724 -23.949 -30.617 1.00 53.72 289 ALA A O 1
ATOM 2224 N N . MET A 1 290 ? -11.752 -22.465 -31.979 1.00 46.34 290 MET A N 1
ATOM 2225 C CA . MET A 1 290 ? -12.984 -21.715 -32.284 1.00 46.34 290 MET A CA 1
ATOM 2226 C C . MET A 1 290 ? -13.622 -22.113 -33.624 1.00 46.34 290 MET A C 1
ATOM 2228 O O . MET A 1 290 ? -14.649 -21.540 -33.994 1.00 46.34 290 MET A O 1
ATOM 2232 N N . ALA A 1 291 ? -13.004 -23.037 -34.365 1.00 51.34 291 ALA A N 1
ATOM 2233 C CA . ALA A 1 291 ? -13.477 -23.501 -35.667 1.00 51.34 291 ALA A CA 1
ATOM 2234 C C . ALA A 1 291 ? -14.214 -24.858 -35.621 1.00 51.34 291 ALA A C 1
ATOM 2236 O O . ALA A 1 291 ? -14.685 -25.307 -36.668 1.00 51.34 291 ALA A O 1
ATOM 2237 N N . GLU A 1 292 ? -14.344 -25.477 -34.441 1.00 46.00 292 GLU A N 1
ATOM 2238 C CA . GLU A 1 292 ? -15.216 -26.636 -34.160 1.00 46.00 292 GLU A CA 1
ATOM 2239 C C . GLU A 1 292 ? -16.506 -26.210 -33.440 1.00 46.00 292 GLU A C 1
ATOM 2241 O O . GLU A 1 292 ? -17.570 -26.790 -33.761 1.00 46.00 292 GLU A O 1
#

Radius of gyration: 28.56 Å; chains: 1; bounding box: 57×93×71 Å

Sequence (292 aa):
MLAAMSQLHPPVIACDTRDDSRKQQAPFPMISVESWTARYLQEVARRRSGPAPASAISSSPGQNIPSGNENTANNGILETEALTATIDLSTQRKDLVCFRQNLYYGLHTKIKCPEVATRAWDQDIKTRLSLDLVPVQEGVARKKKDSAIELELRMSGTAQSGAIAITLSPAIWILCGSRYCKKKIQEEVAKLTWLRVFNSYAIEIHRGAPILAASQQPTSVPLDNLDLGHPFPLPSSISDNIRLHIHLENDEGSAGSACGRLCCFTLLQNNSEPVQRFSRLGGMLDIEAMAE

Foldseek 3Di:
DDDDDDDDDDDDDDDDDDDDDDDDDDDDDDDDPVNVVVVVVVVVVVVVPDDDDDDDDDDDDDDDDDDDDDDPPPPVPVLLVLQQDKDKDFPPDPQWDDDPPFKIWGNCVPDPARPSNVVCCVPPVVVVLVVLCVVLLVVVVVVAQWSDKDKDWTFMFGDPVPDRMTMTHIAIEIETADPSSLVSSVVSVVPPVVVVVSVSYHYHYYYDGDRPVLSVPPQDDPVVPFDPVDFDDDPVVVDPQKTKGKDWDDPVPDPDDQQAIKIWIWIGGPPDDIDIDIDGDHDDDPPVVVVD